Protein AF-0000000071095962 (afdb_homodimer)

Structure (mmCIF, N/CA/C/O backbone):
data_AF-0000000071095962-model_v1
#
loop_
_entity.id
_entity.type
_entity.pdbx_description
1 polymer 'Uncharacterized protein'
#
loop_
_atom_site.group_PDB
_atom_site.id
_atom_site.type_symbol
_atom_site.label_atom_id
_atom_site.label_alt_id
_atom_site.label_comp_id
_atom_site.label_asym_id
_atom_site.label_entity_id
_atom_site.label_seq_id
_atom_site.pdbx_PDB_ins_code
_atom_site.Cartn_x
_atom_site.Cartn_y
_atom_site.Cartn_z
_atom_site.occupancy
_atom_site.B_iso_or_equiv
_atom_site.auth_seq_id
_atom_site.auth_comp_id
_atom_site.auth_asym_id
_atom_site.auth_atom_id
_atom_site.pdbx_PDB_model_num
ATOM 1 N N . MET A 1 1 ? 0.949 18.688 14.086 1 52.72 1 MET A N 1
ATOM 2 C CA . MET A 1 1 ? -0.433 18.734 13.617 1 52.72 1 MET A CA 1
ATOM 3 C C . MET A 1 1 ? -0.508 18.5 12.109 1 52.72 1 MET A C 1
ATOM 5 O O . MET A 1 1 ? -1.336 17.719 11.641 1 52.72 1 MET A O 1
ATOM 9 N N . GLY A 1 2 ? 0.615 18.859 11.523 1 72.31 2 GLY A N 1
ATOM 10 C CA . GLY A 1 2 ? 0.643 18.859 10.07 1 72.31 2 GLY A CA 1
ATOM 11 C C . GLY A 1 2 ? 0.874 17.484 9.469 1 72.31 2 GLY A C 1
ATOM 12 O O . GLY A 1 2 ? 0.244 17.125 8.477 1 72.31 2 GLY A O 1
ATOM 13 N N . LEU A 1 3 ? 1.389 16.578 10.359 1 78.5 3 LEU A N 1
ATOM 14 C CA . LEU A 1 3 ? 1.789 15.297 9.797 1 78.5 3 LEU A CA 1
ATOM 15 C C . LEU A 1 3 ? 0.584 14.375 9.641 1 78.5 3 LEU A C 1
ATOM 17 O O . LEU A 1 3 ? 0.413 13.75 8.594 1 78.5 3 LEU A O 1
ATOM 21 N N . ILE A 1 4 ? -0.245 14.359 10.664 1 87.25 4 ILE A N 1
ATOM 22 C CA . ILE A 1 4 ? -1.396 13.469 10.656 1 87.25 4 ILE A CA 1
ATOM 23 C C . ILE A 1 4 ? -2.367 13.883 9.555 1 87.25 4 ILE A C 1
ATOM 25 O O . ILE A 1 4 ? -2.984 13.039 8.906 1 87.25 4 ILE A O 1
ATOM 29 N N . HIS A 1 5 ? -2.432 15.133 9.383 1 87.31 5 HIS A N 1
ATOM 30 C CA . HIS A 1 5 ? -3.275 15.641 8.305 1 87.31 5 HIS A CA 1
ATOM 31 C C . HIS A 1 5 ? -2.814 15.125 6.949 1 87.31 5 HIS A C 1
ATOM 33 O O . HIS A 1 5 ? -3.625 14.625 6.164 1 87.31 5 HIS A O 1
ATOM 39 N N . TYR A 1 6 ? -1.58 15.195 6.703 1 85.25 6 TYR A N 1
ATOM 40 C CA . TYR A 1 6 ? -1.038 14.773 5.418 1 85.25 6 TYR A CA 1
ATOM 41 C C . TYR A 1 6 ? -1.173 13.266 5.234 1 85.25 6 TYR A C 1
ATOM 43 O O . TYR A 1 6 ? -1.465 12.789 4.137 1 85.25 6 TYR A O 1
ATOM 51 N N . ILE A 1 7 ? -0.951 12.508 6.266 1 90.31 7 ILE A N 1
ATOM 52 C CA . ILE A 1 7 ? -1.144 11.062 6.207 1 90.31 7 ILE A CA 1
ATOM 53 C C . ILE A 1 7 ? -2.598 10.75 5.863 1 90.31 7 ILE A C 1
ATOM 55 O O . ILE A 1 7 ? -2.869 9.898 5.012 1 90.31 7 ILE A O 1
ATOM 59 N N . ALA A 1 8 ? -3.424 11.484 6.5 1 94.88 8 ALA A N 1
ATOM 60 C CA . ALA A 1 8 ? -4.848 11.25 6.273 1 94.88 8 ALA A CA 1
ATOM 61 C C . ALA A 1 8 ? -5.227 11.555 4.824 1 94.88 8 ALA A C 1
ATOM 63 O O . ALA A 1 8 ? -5.988 10.797 4.207 1 94.88 8 ALA A O 1
ATOM 64 N N . VAL A 1 9 ? -4.758 12.594 4.336 1 92.06 9 VAL A N 1
ATOM 65 C CA . VAL A 1 9 ? -5.066 12.977 2.961 1 92.06 9 VAL A CA 1
ATOM 66 C C . VAL A 1 9 ? -4.527 11.922 1.997 1 92.06 9 VAL A C 1
ATOM 68 O O . VAL A 1 9 ? -5.23 11.492 1.082 1 92.06 9 VAL A O 1
ATOM 71 N N . LEU A 1 10 ? -3.342 11.5 2.225 1 91.25 10 LEU A N 1
ATOM 72 C CA . LEU A 1 10 ? -2.729 10.5 1.365 1 91.25 10 LEU A CA 1
ATOM 73 C C . LEU A 1 10 ? -3.502 9.188 1.426 1 91.25 10 LEU A C 1
ATOM 75 O O . LEU A 1 10 ? -3.84 8.609 0.389 1 91.25 10 LEU A O 1
ATOM 79 N N . VAL A 1 11 ? -3.756 8.711 2.562 1 95.69 11 VAL A N 1
ATOM 80 C CA . VAL A 1 11 ? -4.488 7.461 2.756 1 95.69 11 VAL A CA 1
ATOM 81 C C . VAL A 1 11 ? -5.875 7.574 2.129 1 95.69 11 VAL A C 1
ATOM 83 O O . VAL A 1 11 ? -6.352 6.633 1.489 1 95.69 11 VAL A O 1
ATOM 86 N N . GLY A 1 12 ? -6.48 8.734 2.371 1 97.31 12 GLY A N 1
ATOM 87 C CA . GLY A 1 12 ? -7.785 8.953 1.768 1 97.31 12 GLY A CA 1
ATOM 88 C C . GLY A 1 12 ? -7.773 8.828 0.256 1 97.31 12 GLY A C 1
ATOM 89 O O . GLY A 1 12 ? -8.648 8.18 -0.327 1 97.31 12 GLY A O 1
ATOM 90 N N . PHE A 1 13 ? -6.773 9.367 -0.329 1 93.81 13 PHE A N 1
ATOM 91 C CA . PHE A 1 13 ? -6.664 9.305 -1.781 1 93.81 13 PHE A CA 1
ATOM 92 C C . PHE A 1 13 ? -6.449 7.871 -2.25 1 93.81 13 PHE A C 1
ATOM 94 O O . PHE A 1 13 ? -6.973 7.469 -3.293 1 93.81 13 PHE A O 1
ATOM 101 N N . LEU A 1 14 ? -5.637 7.184 -1.532 1 94.19 14 LEU A N 1
ATOM 102 C CA . LEU A 1 14 ? -5.402 5.789 -1.891 1 94.19 14 LEU A CA 1
ATOM 103 C C . LEU A 1 14 ? -6.707 4.996 -1.868 1 94.19 14 LEU A C 1
ATOM 105 O O . LEU A 1 14 ? -6.941 4.152 -2.736 1 94.19 14 LEU A O 1
ATOM 109 N N . PHE A 1 15 ? -7.562 5.297 -0.934 1 97.62 15 PHE A N 1
ATOM 110 C CA . PHE A 1 15 ? -8.836 4.59 -0.843 1 97.62 15 PHE A CA 1
ATOM 111 C C . PHE A 1 15 ? -9.773 5.016 -1.967 1 97.62 15 PHE A C 1
ATOM 113 O O . PHE A 1 15 ? -10.539 4.203 -2.482 1 97.62 15 PHE A O 1
ATOM 120 N N . ILE A 1 16 ? -9.773 6.266 -2.229 1 96.44 16 ILE A N 1
ATOM 121 C CA . ILE A 1 16 ? -10.586 6.715 -3.355 1 96.44 16 ILE A CA 1
ATOM 122 C C . ILE A 1 16 ? -10.156 5.984 -4.625 1 96.44 16 ILE A C 1
ATOM 124 O O . ILE A 1 16 ? -10.992 5.488 -5.379 1 96.44 16 ILE A O 1
ATOM 128 N N . PHE A 1 17 ? -8.93 5.906 -4.828 1 92.06 17 PHE A N 1
ATOM 129 C CA . PHE A 1 17 ? -8.391 5.223 -6 1 92.06 17 PHE A CA 1
ATOM 130 C C . PHE A 1 17 ? -8.781 3.748 -5.996 1 92.06 17 PHE A C 1
ATOM 132 O O . PHE A 1 17 ? -9.297 3.234 -6.992 1 92.06 17 PHE A O 1
ATOM 139 N N . ALA A 1 18 ? -8.578 3.01 -4.93 1 93.31 18 ALA A N 1
ATOM 140 C CA . ALA A 1 18 ? -8.922 1.596 -4.809 1 93.31 18 ALA A CA 1
ATOM 141 C C . ALA A 1 18 ? -10.414 1.376 -5.031 1 93.31 18 ALA A C 1
ATOM 143 O O . ALA A 1 18 ? -10.82 0.398 -5.664 1 93.31 18 ALA A O 1
ATOM 144 N N . GLY A 1 19 ? -11.227 2.248 -4.441 1 95.06 19 GLY A N 1
ATOM 145 C CA . GLY A 1 19 ? -12.664 2.15 -4.625 1 95.06 19 GLY A CA 1
ATOM 146 C C . GLY A 1 19 ? -13.102 2.328 -6.066 1 95.06 19 GLY A C 1
ATOM 147 O O . GLY A 1 19 ? -13.938 1.579 -6.566 1 95.06 19 GLY A O 1
ATOM 148 N N . LEU A 1 20 ? -12.477 3.309 -6.688 1 92.75 20 LEU A N 1
ATOM 149 C CA . LEU A 1 20 ? -12.812 3.559 -8.086 1 92.75 20 LEU A CA 1
ATOM 150 C C . LEU A 1 20 ? -12.406 2.373 -8.961 1 92.75 20 LEU A C 1
ATOM 152 O O . LEU A 1 20 ? -13.102 2.053 -9.93 1 92.75 20 LEU A O 1
ATOM 156 N N . LEU A 1 21 ? -11.328 1.739 -8.617 1 89.56 21 LEU A N 1
ATOM 157 C CA . LEU A 1 21 ? -10.93 0.546 -9.359 1 89.56 21 LEU A CA 1
ATOM 158 C C . LEU A 1 21 ? -11.977 -0.549 -9.234 1 89.56 21 LEU A C 1
ATOM 160 O O . LEU A 1 21 ? -12.18 -1.336 -10.164 1 89.56 21 LEU A O 1
ATOM 164 N N . LYS A 1 22 ? -12.633 -0.625 -8.133 1 92.06 22 LYS A N 1
ATOM 165 C CA . LYS A 1 22 ? -13.648 -1.647 -7.898 1 92.06 22 LYS A CA 1
ATOM 166 C C . LYS A 1 22 ? -14.953 -1.29 -8.594 1 92.06 22 LYS A C 1
ATOM 168 O O . LYS A 1 22 ? -15.797 -2.158 -8.82 1 92.06 22 LYS A O 1
ATOM 173 N N . LEU A 1 23 ? -15.078 0.022 -8.867 1 92.44 23 LEU A N 1
ATOM 174 C CA . LEU A 1 23 ? -16.328 0.499 -9.43 1 92.44 23 LEU A CA 1
ATOM 175 C C . LEU A 1 23 ? -16.234 0.633 -10.945 1 92.44 23 LEU A C 1
ATOM 177 O O . LEU A 1 23 ? -17.266 0.609 -11.641 1 92.44 23 LEU A O 1
ATOM 181 N N . THR A 1 24 ? -15.062 0.92 -11.383 1 85.31 24 THR A N 1
ATOM 182 C CA . THR A 1 24 ? -14.906 1.2 -12.805 1 85.31 24 THR A CA 1
ATOM 183 C C . THR A 1 24 ? -14.25 0.023 -13.516 1 85.31 24 THR A C 1
ATOM 185 O O . THR A 1 24 ? -13.328 -0.6 -12.984 1 85.31 24 THR A O 1
ATOM 188 N N . PRO A 1 25 ? -14.844 -0.271 -14.648 1 74.56 25 PRO A N 1
ATOM 189 C CA . PRO A 1 25 ? -14.25 -1.335 -15.461 1 74.56 25 PRO A CA 1
ATOM 190 C C . PRO A 1 25 ? -12.969 -0.893 -16.172 1 74.56 25 PRO A C 1
ATOM 192 O O . PRO A 1 25 ? -13.008 -0.516 -17.344 1 74.56 25 PRO A O 1
ATOM 195 N N . ILE A 1 26 ? -12.055 -0.545 -15.469 1 66.12 26 ILE A N 1
ATOM 196 C CA . ILE A 1 26 ? -10.828 -0.114 -16.125 1 66.12 26 ILE A CA 1
ATOM 197 C C . ILE A 1 26 ? -9.977 -1.331 -16.484 1 66.12 26 ILE A C 1
ATOM 199 O O . ILE A 1 26 ? -9.906 -2.293 -15.711 1 66.12 26 ILE A O 1
ATOM 203 N N . GLU A 1 27 ? -9.766 -1.479 -17.703 1 62.56 27 GLU A N 1
ATOM 204 C CA . GLU A 1 27 ? -8.828 -2.494 -18.172 1 62.56 27 GLU A CA 1
ATOM 205 C C . GLU A 1 27 ? -7.426 -1.922 -18.328 1 62.56 27 GLU A C 1
ATOM 207 O O . GLU A 1 27 ? -7.188 -1.07 -19.188 1 62.56 27 GLU A O 1
ATOM 212 N N . LEU A 1 28 ? -6.832 -1.88 -17.188 1 57.53 28 LEU A N 1
ATOM 213 C CA . LEU A 1 28 ? -5.457 -1.419 -17.344 1 57.53 28 LEU A CA 1
ATOM 214 C C . LEU A 1 28 ? -4.543 -2.566 -17.766 1 57.53 28 LEU A C 1
ATOM 216 O O . LEU A 1 28 ? -4.082 -3.334 -16.906 1 57.53 28 LEU A O 1
ATOM 220 N N . GLY A 1 29 ? -4.375 -2.832 -18.891 1 57.91 29 GLY A N 1
ATOM 221 C CA . GLY A 1 29 ? -3.467 -3.818 -19.453 1 57.91 29 GLY A CA 1
ATOM 222 C C . GLY A 1 29 ? -3.795 -5.238 -19.031 1 57.91 29 GLY A C 1
ATOM 223 O O . GLY A 1 29 ? -4.914 -5.523 -18.594 1 57.91 29 GLY A O 1
ATOM 224 N N . ASN A 1 30 ? -2.92 -6.242 -19.141 1 55.62 30 ASN A N 1
ATOM 225 C CA . ASN A 1 30 ? -3.115 -7.676 -18.953 1 55.62 30 ASN A CA 1
ATOM 226 C C . ASN A 1 30 ? -3.295 -8.023 -17.469 1 55.62 30 ASN A C 1
ATOM 228 O O . ASN A 1 30 ? -3.91 -9.039 -17.141 1 55.62 30 ASN A O 1
ATOM 232 N N . GLY A 1 31 ? -2.869 -7.238 -16.609 1 53.22 31 GLY A N 1
ATOM 233 C CA . GLY A 1 31 ? -2.967 -7.582 -15.195 1 53.22 31 GLY A CA 1
ATOM 234 C C . GLY A 1 31 ? -4.125 -6.902 -14.492 1 53.22 31 GLY A C 1
ATOM 235 O O . GLY A 1 31 ? -4.512 -7.301 -13.391 1 53.22 31 GLY A O 1
ATOM 236 N N . PHE A 1 32 ? -4.465 -5.715 -15.094 1 59.16 32 PHE A N 1
ATOM 237 C CA . PHE A 1 32 ? -5.605 -5.027 -14.492 1 59.16 32 PHE A CA 1
ATOM 238 C C . PHE A 1 32 ? -6.848 -5.184 -15.359 1 59.16 32 PHE A C 1
ATOM 240 O O . PHE A 1 32 ? -7.043 -4.438 -16.312 1 59.16 32 PHE A O 1
ATOM 247 N N . SER A 1 33 ? -7.434 -6.395 -15.117 1 66.25 33 SER A N 1
ATOM 248 C CA . SER A 1 33 ? -8.68 -6.59 -15.852 1 66.25 33 SER A CA 1
ATOM 249 C C . SER A 1 33 ? -9.867 -6.723 -14.898 1 66.25 33 SER A C 1
ATOM 251 O O . SER A 1 33 ? -9.711 -7.168 -13.758 1 66.25 33 SER A O 1
ATOM 253 N N . GLN A 1 34 ? -10.914 -6.234 -15.352 1 76.62 34 GLN A N 1
ATOM 254 C CA . GLN A 1 34 ? -12.188 -6.363 -14.648 1 76.62 34 GLN A CA 1
ATOM 255 C C . GLN A 1 34 ? -12.5 -7.824 -14.344 1 76.62 34 GLN A C 1
ATOM 257 O O . GLN A 1 34 ? -13.07 -8.133 -13.297 1 76.62 34 GLN A O 1
ATOM 262 N N . SER A 1 35 ? -12.07 -8.656 -15.203 1 83.19 35 SER A N 1
ATOM 263 C CA . SER A 1 35 ? -12.328 -10.078 -15 1 83.19 35 SER A CA 1
ATOM 264 C C . SER A 1 35 ? -11.57 -10.609 -13.797 1 83.19 35 SER A C 1
ATOM 266 O O . SER A 1 35 ? -12.117 -11.375 -13 1 83.19 35 SER A O 1
ATOM 268 N N . GLU A 1 36 ? -10.344 -10.172 -13.695 1 83.69 36 GLU A N 1
ATOM 269 C CA . GLU A 1 36 ? -9.539 -10.602 -12.555 1 83.69 36 GLU A CA 1
ATOM 270 C C . GLU A 1 36 ? -10.133 -10.094 -11.242 1 83.69 36 GLU A C 1
ATOM 272 O O . GLU A 1 36 ? -10.188 -10.828 -10.258 1 83.69 36 GLU A O 1
ATOM 277 N N . MET A 1 37 ? -10.578 -8.945 -11.227 1 88.06 37 MET A N 1
ATOM 278 C CA . MET A 1 37 ? -11.203 -8.359 -10.047 1 88.06 37 MET A CA 1
ATOM 279 C C . MET A 1 37 ? -12.461 -9.117 -9.664 1 88.06 37 MET A C 1
ATOM 281 O O . MET A 1 37 ? -12.672 -9.43 -8.484 1 88.06 37 MET A O 1
ATOM 285 N N . LYS A 1 38 ? -13.219 -9.43 -10.648 1 88.94 38 LYS A N 1
ATOM 286 C CA . LYS A 1 38 ? -14.438 -10.195 -10.398 1 88.94 38 LYS A CA 1
ATOM 287 C C . LYS A 1 38 ? -14.117 -11.562 -9.812 1 88.94 38 LYS A C 1
ATOM 289 O O . LYS A 1 38 ? -14.773 -12.016 -8.875 1 88.94 38 LYS A O 1
ATOM 294 N N . THR A 1 39 ? -13.133 -12.133 -10.312 1 90.56 39 THR A N 1
ATOM 295 C CA . THR A 1 39 ? -12.719 -13.445 -9.828 1 90.56 39 THR A CA 1
ATOM 296 C C . THR A 1 39 ? -12.258 -13.375 -8.375 1 90.56 39 THR A C 1
ATOM 298 O O . THR A 1 39 ? -12.617 -14.227 -7.562 1 90.56 39 THR A O 1
ATOM 301 N N . MET A 1 40 ? -11.523 -12.359 -8.078 1 90.75 40 MET A N 1
ATOM 302 C CA . MET A 1 40 ? -11.047 -12.18 -6.707 1 90.75 40 MET A CA 1
ATOM 303 C C . MET A 1 40 ? -12.211 -11.977 -5.746 1 90.75 40 MET A C 1
ATOM 305 O O . MET A 1 40 ? -12.266 -12.594 -4.684 1 90.75 40 MET A O 1
ATOM 309 N N . PHE A 1 41 ? -13.117 -11.203 -6.156 1 93.19 41 PHE A N 1
ATOM 310 C CA . PHE A 1 41 ? -14.227 -10.883 -5.266 1 93.19 41 PHE A CA 1
ATOM 311 C C . PHE A 1 41 ? -15.164 -12.07 -5.125 1 93.19 41 PHE A C 1
ATOM 313 O O . PHE A 1 41 ? -15.836 -12.227 -4.102 1 93.19 41 PHE A O 1
ATOM 320 N N . LYS A 1 42 ? -15.258 -12.867 -6.141 1 93.44 42 LYS A N 1
ATOM 321 C CA . LYS A 1 42 ? -16 -14.117 -6.008 1 93.44 42 LYS A CA 1
ATOM 322 C C . LYS A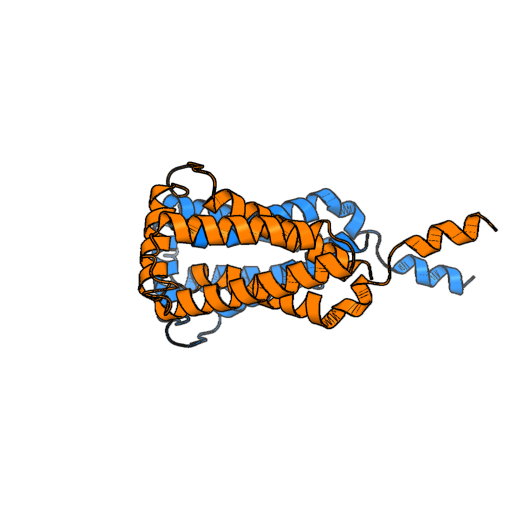 1 42 ? -15.406 -14.992 -4.906 1 93.44 42 LYS A C 1
ATOM 324 O O . LYS A 1 42 ? -16.141 -15.562 -4.094 1 93.44 42 LYS A O 1
ATOM 329 N N . ARG A 1 43 ? -14.117 -15.07 -4.895 1 93.62 43 ARG A N 1
ATOM 330 C CA . ARG A 1 43 ? -13.422 -15.828 -3.861 1 93.62 43 ARG A CA 1
ATOM 331 C C . ARG A 1 43 ? -13.648 -15.211 -2.484 1 93.62 43 ARG A C 1
ATOM 333 O O . ARG A 1 43 ? -13.891 -15.93 -1.512 1 93.62 43 ARG A O 1
ATOM 340 N N . TYR A 1 44 ? -13.586 -13.922 -2.412 1 93.25 44 TYR A N 1
ATOM 341 C CA . TYR A 1 44 ? -13.766 -13.227 -1.141 1 93.25 44 TYR A CA 1
ATOM 342 C C . TYR A 1 44 ? -15.18 -13.414 -0.614 1 93.25 44 TYR A C 1
ATOM 344 O O . TYR A 1 44 ? -15.383 -13.633 0.583 1 93.25 44 TYR A O 1
ATOM 352 N N . LEU A 1 45 ? -16.062 -13.336 -1.472 1 92.5 45 LEU A N 1
ATOM 353 C CA . LEU A 1 45 ? -17.453 -13.492 -1.084 1 92.5 45 LEU A CA 1
ATOM 354 C C . LEU A 1 45 ? -17.703 -14.867 -0.473 1 92.5 45 LEU A C 1
ATOM 356 O O . LEU A 1 45 ? -18.516 -15.008 0.442 1 92.5 45 LEU A O 1
ATOM 360 N N . SER A 1 46 ? -17.047 -15.875 -0.928 1 91.81 46 SER A N 1
ATOM 361 C CA . SER A 1 46 ? -17.281 -17.25 -0.528 1 91.81 46 SER A CA 1
ATOM 362 C C . SER A 1 46 ? -16.906 -17.484 0.933 1 91.81 46 SER A C 1
ATOM 364 O O . SER A 1 46 ? -17.328 -18.469 1.546 1 91.81 46 SER A O 1
ATOM 366 N N . VAL A 1 47 ? -16.125 -16.609 1.531 1 91.62 47 VAL A N 1
ATOM 367 C CA . VAL A 1 47 ? -15.68 -16.844 2.896 1 91.62 47 VAL A CA 1
ATOM 368 C C . VAL A 1 47 ? -16.297 -15.82 3.838 1 91.62 47 VAL A C 1
ATOM 370 O O . VAL A 1 47 ? -16.047 -15.828 5.043 1 91.62 47 VAL A O 1
ATOM 373 N N . LEU A 1 48 ? -17.016 -14.93 3.334 1 87.25 48 LEU A N 1
ATOM 374 C CA . LEU A 1 48 ? -17.719 -13.977 4.176 1 87.25 48 LEU A CA 1
ATOM 375 C C . LEU A 1 48 ? -18.828 -14.656 4.965 1 87.25 48 LEU A C 1
ATOM 377 O O . LEU A 1 48 ? -19.531 -15.531 4.441 1 87.25 48 LEU A O 1
ATOM 381 N N . PRO A 1 49 ? -18.734 -14.383 6.258 1 76.25 49 PRO A N 1
ATOM 382 C CA . PRO A 1 49 ? -19.766 -15.031 7.078 1 76.25 49 PRO A CA 1
ATOM 383 C C . PRO A 1 49 ? -21.172 -14.516 6.781 1 76.25 49 PRO A C 1
ATOM 385 O O . PRO A 1 49 ? -22.125 -14.914 7.453 1 76.25 49 PRO A O 1
ATOM 388 N N . VAL A 1 50 ? -21.297 -13.609 5.777 1 63.56 50 VAL A N 1
ATOM 389 C CA . VAL A 1 50 ? -22.609 -13.016 5.527 1 63.56 50 VAL A CA 1
ATOM 390 C C . VAL A 1 50 ? -23.391 -13.891 4.551 1 63.56 50 VAL A C 1
ATOM 392 O O . VAL A 1 50 ? -23.109 -13.891 3.348 1 63.56 50 VAL A O 1
ATOM 395 N N . HIS A 1 51 ? -23.453 -15.117 4.645 1 58.88 51 HIS A N 1
ATOM 396 C CA . HIS A 1 51 ? -24.219 -15.961 3.725 1 58.88 51 HIS A CA 1
ATOM 397 C C . HIS A 1 51 ? -25.531 -15.305 3.338 1 58.88 51 HIS A C 1
ATOM 399 O O . HIS A 1 51 ? -25.891 -15.266 2.156 1 58.88 51 HIS A O 1
ATOM 405 N N . HIS A 1 52 ? -26.5 -15.164 4.211 1 56.28 52 HIS A N 1
ATOM 406 C CA . HIS A 1 52 ? -27.859 -14.711 3.945 1 56.28 52 HIS A CA 1
ATOM 407 C C . HIS A 1 52 ? -28.125 -13.359 4.598 1 56.28 52 HIS A C 1
ATOM 409 O O . HIS A 1 52 ? -28.484 -13.289 5.773 1 56.28 52 HIS A O 1
ATOM 415 N N . MET A 1 53 ? -27.312 -12.453 4.215 1 52.81 53 MET A N 1
ATOM 416 C CA . MET A 1 53 ? -27.703 -11.242 4.945 1 52.81 53 MET A CA 1
ATOM 417 C C . MET A 1 53 ? -28.938 -10.609 4.34 1 52.81 53 MET A C 1
ATOM 419 O O . MET A 1 53 ? -28.969 -10.312 3.145 1 52.81 53 MET A O 1
ATOM 423 N N . PHE A 1 54 ? -29.922 -10.406 5.207 1 57.06 54 PHE A N 1
ATOM 424 C CA . PHE A 1 54 ? -31.219 -9.773 5.035 1 57.06 54 PHE A CA 1
ATOM 425 C C . PHE A 1 54 ? -32.031 -10.469 3.938 1 57.06 54 PHE A C 1
ATOM 427 O O . PHE A 1 54 ? -32.75 -9.82 3.176 1 57.06 54 PHE A O 1
ATOM 434 N N . GLY A 1 55 ? -31.828 -11.688 3.703 1 62.38 55 GLY A N 1
ATOM 435 C CA . GLY A 1 55 ? -32.625 -12.398 2.727 1 62.38 55 GLY A CA 1
ATOM 436 C C . GLY A 1 55 ? -32.156 -12.227 1.302 1 62.38 55 GLY A C 1
ATOM 437 O O . GLY A 1 55 ? -32.781 -12.695 0.357 1 62.38 55 GLY A O 1
ATOM 438 N N . VAL A 1 56 ? -31.203 -11.352 1.137 1 65.06 56 VAL A N 1
ATOM 439 C CA . VAL A 1 56 ? -30.719 -11.086 -0.214 1 65.06 56 VAL A CA 1
ATOM 440 C C . VAL A 1 56 ? -29.469 -11.922 -0.486 1 65.06 56 VAL A C 1
ATOM 442 O O . VAL A 1 56 ? -28.609 -12.062 0.385 1 65.06 56 VAL A O 1
ATOM 445 N N . THR A 1 57 ? -29.5 -12.562 -1.533 1 80.88 57 THR A N 1
ATOM 446 C CA . THR A 1 57 ? -28.312 -13.266 -2.012 1 80.88 57 THR A CA 1
ATOM 447 C C . THR A 1 57 ? -27.266 -12.273 -2.496 1 80.88 57 THR A C 1
ATOM 449 O O . THR A 1 57 ? -27.5 -11.523 -3.447 1 80.88 57 THR A O 1
ATOM 452 N N . ILE A 1 58 ? -26.25 -12.07 -1.776 1 86.81 58 ILE A N 1
ATOM 453 C CA . ILE A 1 58 ? -25.188 -11.133 -2.145 1 86.81 58 ILE A CA 1
ATOM 454 C C . ILE A 1 58 ? -24.359 -11.719 -3.285 1 86.81 58 ILE A C 1
ATOM 456 O O . ILE A 1 58 ? -23.781 -12.805 -3.154 1 86.81 58 ILE A O 1
ATOM 460 N N . THR A 1 59 ? -24.469 -10.984 -4.453 1 91.44 59 THR A N 1
ATOM 461 C CA . THR A 1 59 ? -23.672 -11.391 -5.598 1 91.44 59 THR A CA 1
ATOM 462 C C . THR A 1 59 ? -22.297 -10.734 -5.547 1 91.44 59 THR A C 1
ATOM 464 O O . THR A 1 59 ? -22.062 -9.812 -4.762 1 91.44 59 THR A O 1
ATOM 467 N N . THR A 1 60 ? -21.422 -11.242 -6.344 1 93.19 60 THR A N 1
ATOM 468 C CA . THR A 1 60 ? -20.078 -10.719 -6.473 1 93.19 60 THR A CA 1
ATOM 469 C C . THR A 1 60 ? -20.109 -9.242 -6.867 1 93.19 60 THR A C 1
ATOM 471 O O . THR A 1 60 ? -19.375 -8.43 -6.301 1 93.19 60 THR A O 1
ATOM 474 N N . THR A 1 61 ? -20.953 -8.867 -7.793 1 92.44 61 THR A N 1
ATOM 475 C CA . THR A 1 61 ? -21.062 -7.504 -8.289 1 92.44 61 THR A CA 1
ATOM 476 C C . THR A 1 61 ? -21.531 -6.562 -7.188 1 92.44 61 THR A C 1
ATOM 478 O O . THR A 1 61 ? -21 -5.465 -7.023 1 92.44 61 THR A O 1
ATOM 481 N N . ILE A 1 62 ? -22.484 -6.992 -6.449 1 92.88 62 ILE A N 1
ATOM 482 C CA . ILE A 1 62 ? -23.016 -6.18 -5.363 1 92.88 62 ILE A CA 1
ATOM 483 C C . ILE A 1 62 ? -21.953 -5.973 -4.297 1 92.88 62 ILE A C 1
ATOM 485 O O . ILE A 1 62 ? -21.75 -4.855 -3.82 1 92.88 62 ILE A O 1
ATOM 489 N N . TYR A 1 63 ? -21.328 -7.051 -3.949 1 94.25 63 TYR A N 1
ATOM 490 C CA . TYR A 1 63 ? -20.297 -6.992 -2.92 1 94.25 63 TYR A CA 1
ATOM 491 C C . TYR A 1 63 ? -19.156 -6.055 -3.334 1 94.25 63 TYR A C 1
ATOM 493 O O . TYR A 1 63 ? -18.781 -5.156 -2.58 1 94.25 63 TYR A O 1
ATOM 501 N N . ARG A 1 64 ? -18.625 -6.27 -4.5 1 94.31 64 ARG A N 1
ATOM 502 C CA . ARG A 1 64 ? -17.547 -5.453 -5.035 1 94.31 64 ARG A CA 1
ATOM 503 C C . ARG A 1 64 ? -17.938 -3.982 -5.098 1 94.31 64 ARG A C 1
ATOM 505 O O . ARG A 1 64 ? -17.188 -3.109 -4.668 1 94.31 64 ARG A O 1
ATOM 512 N N . SER A 1 65 ? -19.125 -3.709 -5.59 1 94.56 65 SER A N 1
ATOM 513 C CA . SER A 1 65 ? -19.609 -2.336 -5.727 1 94.56 65 SER A CA 1
ATOM 514 C C . SER A 1 65 ? -19.812 -1.687 -4.363 1 94.56 65 SER A C 1
ATOM 516 O O . SER A 1 65 ? -19.531 -0.503 -4.184 1 94.56 65 SER A O 1
ATOM 518 N N . ALA A 1 66 ? -20.312 -2.449 -3.461 1 95.25 66 ALA A N 1
ATOM 519 C CA . ALA A 1 66 ? -20.547 -1.921 -2.121 1 95.25 66 ALA A CA 1
ATOM 520 C C . ALA A 1 66 ? -19.234 -1.527 -1.445 1 95.25 66 ALA A C 1
ATOM 522 O O . ALA A 1 66 ? -19.125 -0.441 -0.874 1 95.25 66 ALA A O 1
ATOM 523 N N . VAL A 1 67 ? -18.266 -2.402 -1.54 1 96.56 67 VAL A N 1
ATOM 524 C CA . VAL A 1 67 ? -16.953 -2.123 -0.956 1 96.56 67 VAL A CA 1
ATOM 525 C C . VAL A 1 67 ? -16.328 -0.918 -1.651 1 96.56 67 VAL A C 1
ATOM 527 O O . VAL A 1 67 ? -15.805 -0.016 -0.992 1 96.56 67 VAL A O 1
ATOM 530 N N . GLY A 1 68 ? -16.359 -0.916 -2.973 1 96.88 68 GLY A N 1
ATOM 531 C CA . GLY A 1 68 ? -15.828 0.198 -3.736 1 96.88 68 GLY A CA 1
ATOM 532 C C . GLY A 1 68 ? -16.484 1.524 -3.402 1 96.88 68 GLY A C 1
ATOM 533 O O . GLY A 1 68 ? -15.797 2.533 -3.221 1 96.88 68 GLY A O 1
ATOM 534 N N . PHE A 1 69 ? -17.766 1.521 -3.32 1 97.81 69 PHE A N 1
ATOM 535 C CA . PHE A 1 69 ? -18.531 2.717 -2.984 1 97.81 69 PHE A CA 1
ATOM 536 C C . PHE A 1 69 ? -18.156 3.215 -1.59 1 97.81 69 PHE A C 1
ATOM 538 O O . PHE A 1 69 ? -17.891 4.402 -1.402 1 97.81 69 PHE A O 1
ATOM 545 N N . ALA A 1 70 ? -18.172 2.344 -0.679 1 98.38 70 ALA A N 1
ATOM 546 C CA . ALA A 1 70 ? -17.812 2.707 0.691 1 98.38 70 ALA A CA 1
ATOM 547 C C . ALA A 1 70 ? -16.406 3.295 0.759 1 98.38 70 ALA A C 1
ATOM 549 O O . ALA A 1 70 ? -16.188 4.324 1.4 1 98.38 70 ALA A O 1
ATOM 550 N N . GLU A 1 71 ? -15.461 2.645 0.122 1 98.56 71 GLU A N 1
ATOM 551 C CA . GLU A 1 71 ? -14.086 3.133 0.113 1 98.56 71 GLU A CA 1
ATOM 552 C C . GLU A 1 71 ? -13.992 4.531 -0.492 1 98.56 71 GLU A C 1
ATOM 554 O O . GLU A 1 71 ? -13.273 5.391 0.021 1 98.56 71 GLU A O 1
ATOM 559 N N . THR A 1 72 ? -14.703 4.742 -1.54 1 97.75 72 THR A N 1
ATOM 560 C CA . THR A 1 72 ? -14.672 6.043 -2.199 1 97.75 72 THR A CA 1
ATOM 561 C C . THR A 1 72 ? -15.281 7.117 -1.303 1 97.75 72 THR A C 1
ATOM 563 O O . THR A 1 72 ? -14.695 8.188 -1.13 1 97.75 72 THR A O 1
ATOM 566 N N . VAL A 1 73 ? -16.344 6.824 -0.695 1 98.5 73 VAL A N 1
ATOM 567 C CA . VAL A 1 73 ? -17.047 7.793 0.134 1 98.5 73 VAL A CA 1
ATOM 568 C C . VAL A 1 73 ? -16.25 8.086 1.396 1 98.5 73 VAL A C 1
ATOM 570 O O . VAL A 1 73 ? -15.938 9.242 1.689 1 98.5 73 VAL A O 1
ATOM 573 N N . PHE A 1 74 ? -15.859 7.051 2.074 1 98.75 74 PHE A N 1
ATOM 574 C CA . PHE A 1 74 ? -15.164 7.242 3.34 1 98.75 74 PHE A CA 1
ATOM 575 C C . PHE A 1 74 ? -13.727 7.703 3.104 1 98.75 74 PHE A C 1
ATOM 577 O O . PHE A 1 74 ? -13.156 8.414 3.928 1 98.75 74 PHE A O 1
ATOM 584 N N . GLY A 1 75 ? -13.133 7.262 1.978 1 98.56 75 GLY A N 1
ATOM 585 C CA . GLY A 1 75 ? -11.859 7.836 1.587 1 98.56 75 GLY A CA 1
ATOM 586 C C . GLY A 1 75 ? -11.922 9.336 1.345 1 98.56 75 GLY A C 1
ATOM 587 O O . GLY A 1 75 ? -11.008 10.07 1.716 1 98.56 75 GLY A O 1
ATOM 588 N N . SER A 1 76 ? -13.008 9.805 0.754 1 97.94 76 SER A N 1
ATOM 589 C CA . SER A 1 76 ? -13.211 11.227 0.529 1 97.94 76 SER A CA 1
ATOM 590 C C . SER A 1 76 ? -13.391 11.977 1.846 1 97.94 76 SER A C 1
ATOM 592 O O . SER A 1 76 ? -12.852 13.07 2.023 1 97.94 76 SER A O 1
ATOM 594 N N . MET A 1 77 ? -14.117 11.414 2.756 1 98.25 77 MET A N 1
ATOM 595 C CA . MET A 1 77 ? -14.273 12.008 4.082 1 98.25 77 MET A CA 1
ATOM 596 C C . MET A 1 77 ? -12.922 12.141 4.777 1 98.25 77 MET A C 1
ATOM 598 O O . MET A 1 77 ? -12.656 13.156 5.426 1 98.25 77 MET A O 1
ATOM 602 N N . LEU A 1 78 ? -12.133 11.141 4.602 1 97.5 78 LEU A N 1
ATOM 603 C CA . LEU A 1 78 ? -10.828 11.125 5.242 1 97.5 78 LEU A CA 1
ATOM 604 C C . LEU A 1 78 ? -9.906 12.172 4.625 1 97.5 78 LEU A C 1
ATOM 606 O O . LEU A 1 78 ? -9.219 12.898 5.344 1 97.5 78 LEU A O 1
ATOM 610 N N . ALA A 1 79 ? -9.961 12.305 3.322 1 95.81 79 ALA A N 1
ATOM 611 C CA . ALA A 1 79 ? -9.031 13.18 2.604 1 95.81 79 ALA A CA 1
ATOM 612 C C . ALA A 1 79 ? -9.469 14.633 2.709 1 95.81 79 ALA A C 1
ATOM 614 O O . ALA A 1 79 ? -8.633 15.523 2.896 1 95.81 79 ALA A O 1
ATOM 615 N N . PHE A 1 80 ? -10.75 14.859 2.65 1 95.5 80 PHE A N 1
ATOM 616 C CA . PHE A 1 80 ? -11.203 16.234 2.465 1 95.5 80 PHE A CA 1
ATOM 617 C C . PHE A 1 80 ? -12.039 16.703 3.65 1 95.5 80 PHE A C 1
ATOM 619 O O . PHE A 1 80 ? -12.383 17.875 3.754 1 95.5 80 PHE A O 1
ATOM 626 N N . GLY A 1 81 ? -12.406 15.766 4.465 1 92.5 81 GLY A N 1
ATOM 627 C CA . GLY A 1 81 ? -13.305 16.109 5.555 1 92.5 81 GLY A CA 1
ATOM 628 C C . GLY A 1 81 ? -12.633 16.906 6.66 1 92.5 81 GLY A C 1
ATOM 629 O O . GLY A 1 81 ? -11.406 16.875 6.789 1 92.5 81 GLY A O 1
ATOM 630 N N . ARG A 1 82 ? -13.594 17.594 7.414 1 89 82 ARG A N 1
ATOM 631 C CA . ARG A 1 82 ? -13.148 18.234 8.641 1 89 82 ARG A CA 1
ATOM 632 C C . ARG A 1 82 ? -13.219 17.281 9.828 1 89 82 ARG A C 1
ATOM 634 O O . ARG A 1 82 ? -14.062 16.391 9.859 1 89 82 ARG A O 1
ATOM 641 N N . SER A 1 83 ? -12.383 17.547 10.812 1 86.69 83 SER A N 1
ATOM 642 C CA . SER A 1 83 ? -12.141 16.766 12.016 1 86.69 83 SER A CA 1
ATOM 643 C C . SER A 1 83 ? -13.188 15.672 12.188 1 86.69 83 SER A C 1
ATOM 645 O O . SER A 1 83 ? -12.875 14.484 12.109 1 86.69 83 SER A O 1
ATOM 647 N N . PHE A 1 84 ? -14.484 16.047 12.328 1 92.06 84 PHE A N 1
ATOM 648 C CA . PHE A 1 84 ? -15.531 15.07 12.586 1 92.06 84 PHE A CA 1
ATOM 649 C C . PHE A 1 84 ? -15.664 14.094 11.43 1 92.06 84 PHE A C 1
ATOM 651 O O . 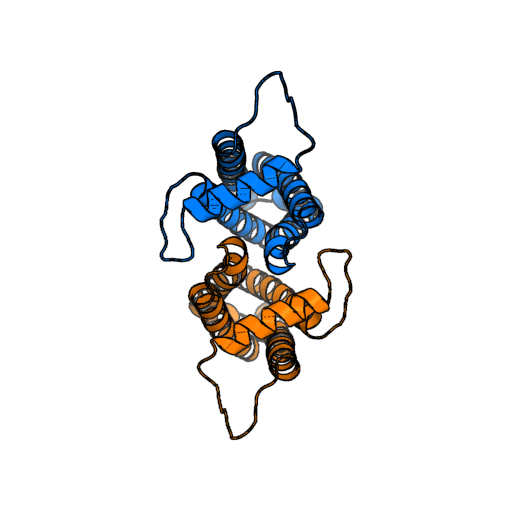PHE A 1 84 ? -15.656 12.875 11.625 1 92.06 84 PHE A O 1
ATOM 658 N N . TRP A 1 85 ? -15.789 14.531 10.242 1 95.25 85 TRP A N 1
ATOM 659 C CA . TRP A 1 85 ? -15.938 13.711 9.047 1 95.25 85 TRP A CA 1
ATOM 660 C C . TRP A 1 85 ? -14.695 12.852 8.82 1 95.25 85 TRP A C 1
ATOM 662 O O . TRP A 1 85 ? -14.797 11.711 8.359 1 95.25 85 TRP A O 1
ATOM 672 N N . ARG A 1 86 ? -13.594 13.398 9.141 1 96.44 86 ARG A N 1
ATOM 673 C CA . ARG A 1 86 ? -12.336 12.672 8.984 1 96.44 86 ARG A CA 1
ATOM 674 C C . ARG A 1 86 ? -12.273 11.461 9.906 1 96.44 86 ARG A C 1
ATOM 676 O O . ARG A 1 86 ? -11.891 10.375 9.484 1 96.44 86 ARG A O 1
ATOM 683 N N . VAL A 1 87 ? -12.703 11.695 11.094 1 96.5 87 VAL A N 1
ATOM 684 C CA . VAL A 1 87 ? -12.688 10.625 12.086 1 96.5 87 VAL A CA 1
ATOM 685 C C . VAL A 1 87 ? -13.664 9.531 11.672 1 96.5 87 VAL A C 1
ATOM 687 O O . VAL A 1 87 ? -13.344 8.336 11.758 1 96.5 87 VAL A O 1
ATOM 690 N N . ILE A 1 88 ? -14.797 9.891 11.195 1 97.81 88 ILE A N 1
ATOM 691 C CA . ILE A 1 88 ? -15.797 8.93 10.734 1 97.81 88 ILE A CA 1
ATOM 692 C C . ILE A 1 88 ? -15.234 8.125 9.562 1 97.81 88 ILE A C 1
ATOM 694 O O . ILE A 1 88 ? -15.359 6.895 9.539 1 97.81 88 ILE A O 1
ATOM 698 N N . GLY A 1 89 ? -14.633 8.836 8.664 1 98.56 89 GLY A N 1
ATOM 699 C CA . GLY A 1 89 ? -14.008 8.156 7.543 1 98.56 89 GLY A CA 1
ATOM 700 C C . GLY A 1 89 ? -12.945 7.156 7.965 1 98.56 89 GLY A C 1
ATOM 701 O O . GLY A 1 89 ? -12.953 6.008 7.516 1 98.56 89 GLY A O 1
ATOM 702 N N . ALA A 1 90 ? -12.125 7.582 8.883 1 98.31 90 ALA A N 1
ATOM 703 C CA . ALA A 1 90 ? -11.047 6.719 9.359 1 98.31 90 ALA A CA 1
ATOM 704 C C . ALA A 1 90 ? -11.609 5.484 10.062 1 98.31 90 ALA A C 1
ATOM 706 O O . ALA A 1 90 ? -11.102 4.375 9.891 1 98.31 90 ALA A O 1
ATOM 707 N N . PHE A 1 91 ? -12.602 5.699 10.828 1 98.38 91 PHE A N 1
ATOM 708 C CA . PHE A 1 91 ? -13.18 4.617 11.609 1 98.38 91 PHE A CA 1
ATOM 709 C C . PHE A 1 91 ? -13.773 3.547 10.695 1 98.38 91 PHE A C 1
ATOM 711 O O . PHE A 1 91 ? -13.477 2.361 10.852 1 98.38 91 PHE A O 1
ATOM 718 N N . TYR A 1 92 ? -14.555 3.91 9.75 1 98.62 92 TYR A N 1
ATOM 719 C CA . TYR A 1 92 ? -15.203 2.953 8.867 1 98.62 92 TYR A CA 1
ATOM 720 C C . TYR A 1 92 ? -14.195 2.277 7.949 1 98.62 92 TYR A C 1
ATOM 722 O O . TYR A 1 92 ? -14.305 1.082 7.664 1 98.62 92 TYR A O 1
ATOM 730 N N . LEU A 1 93 ? -13.258 3.006 7.441 1 98.81 93 LEU A N 1
ATOM 731 C CA . LEU A 1 93 ? -12.219 2.418 6.598 1 98.81 93 LEU A CA 1
ATOM 732 C C . LEU A 1 93 ? -11.398 1.395 7.375 1 98.81 93 LEU A C 1
ATOM 734 O O . LEU A 1 93 ? -10.969 0.386 6.816 1 98.81 93 LEU A O 1
ATOM 738 N N . LEU A 1 94 ? -11.242 1.682 8.664 1 98.81 94 LEU A N 1
ATOM 739 C CA . LEU A 1 94 ? -10.516 0.715 9.484 1 98.81 94 LEU A CA 1
ATOM 740 C C . LEU A 1 94 ? -11.273 -0.605 9.57 1 98.81 94 LEU A C 1
ATOM 742 O O . LEU A 1 94 ? -10.672 -1.678 9.484 1 98.81 94 LEU A O 1
ATOM 746 N N . ILE A 1 95 ? -12.547 -0.529 9.719 1 98.31 95 ILE A N 1
ATOM 747 C CA . ILE A 1 95 ? -13.375 -1.729 9.758 1 98.31 95 ILE A CA 1
ATOM 748 C C . ILE A 1 95 ? -13.227 -2.5 8.445 1 98.31 95 ILE A C 1
ATOM 750 O O . ILE A 1 95 ? -13.047 -3.721 8.453 1 98.31 95 ILE A O 1
ATOM 754 N N . ILE A 1 96 ? -13.242 -1.793 7.359 1 98.38 96 ILE A N 1
ATOM 755 C CA . ILE A 1 96 ? -13.102 -2.414 6.047 1 98.38 96 ILE A CA 1
ATOM 756 C C . ILE A 1 96 ? -11.727 -3.076 5.934 1 98.38 96 ILE A C 1
ATOM 758 O O . ILE A 1 96 ? -11.609 -4.184 5.406 1 98.38 96 ILE A O 1
ATOM 762 N N . MET A 1 97 ? -10.68 -2.43 6.434 1 97.94 97 MET A N 1
ATOM 763 C CA . MET A 1 97 ? -9.328 -2.977 6.344 1 97.94 97 MET A CA 1
ATOM 764 C C . MET A 1 97 ? -9.188 -4.227 7.211 1 97.94 97 MET A C 1
ATOM 766 O O . MET A 1 97 ? -8.492 -5.172 6.836 1 97.94 97 MET A O 1
ATOM 770 N N . ILE A 1 98 ? -9.812 -4.25 8.383 1 97.19 98 ILE A N 1
ATOM 771 C CA . ILE A 1 98 ? -9.805 -5.438 9.234 1 97.19 98 ILE A CA 1
ATOM 772 C C . ILE A 1 98 ? -10.492 -6.594 8.516 1 97.19 98 ILE A C 1
ATOM 774 O O . ILE A 1 98 ? -9.945 -7.699 8.438 1 97.19 98 ILE A O 1
ATOM 778 N N . GLY A 1 99 ? -11.633 -6.359 7.98 1 95.81 99 GLY A N 1
ATOM 779 C CA . GLY A 1 99 ? -12.336 -7.379 7.215 1 95.81 99 GLY A CA 1
ATOM 780 C C . GLY A 1 99 ? -11.539 -7.879 6.02 1 95.81 99 GLY A C 1
ATOM 781 O O . GLY A 1 99 ? -11.469 -9.086 5.777 1 95.81 99 GLY A O 1
ATOM 782 N N . ALA A 1 100 ? -10.945 -6.945 5.262 1 96.19 100 ALA A N 1
ATOM 783 C CA . ALA A 1 100 ? -10.148 -7.312 4.094 1 96.19 100 ALA A CA 1
ATOM 784 C C . ALA A 1 100 ? -8.953 -8.18 4.492 1 96.19 100 ALA A C 1
ATOM 786 O O . ALA A 1 100 ? -8.68 -9.195 3.855 1 96.19 100 ALA A O 1
ATOM 787 N N . PHE A 1 101 ? -8.273 -7.762 5.496 1 94.69 101 PHE A N 1
ATOM 788 C CA . PHE A 1 101 ? -7.117 -8.516 5.961 1 94.69 101 PHE A CA 1
ATOM 789 C C . PHE A 1 101 ? -7.523 -9.922 6.387 1 94.69 101 PHE A C 1
ATOM 791 O O . PHE A 1 101 ? -6.887 -10.906 5.996 1 94.69 101 PHE A O 1
ATOM 798 N N . LEU A 1 102 ? -8.555 -10.094 7.16 1 94.31 102 LEU A N 1
ATOM 799 C CA . LEU A 1 102 ? -9.047 -11.391 7.621 1 94.31 102 LEU A CA 1
ATOM 800 C C . LEU A 1 102 ? -9.492 -12.25 6.445 1 94.31 102 LEU A C 1
ATOM 802 O O . LEU A 1 102 ? -9.289 -13.461 6.445 1 94.31 102 LEU A O 1
ATOM 806 N N . THR A 1 103 ? -10.133 -11.625 5.504 1 93.62 103 THR A N 1
ATOM 807 C CA . THR A 1 103 ? -10.555 -12.352 4.316 1 93.62 103 THR A CA 1
ATOM 808 C C . THR A 1 103 ? -9.359 -12.922 3.566 1 93.62 103 THR A C 1
ATOM 810 O O . THR A 1 103 ? -9.367 -14.086 3.154 1 93.62 103 THR A O 1
ATOM 813 N N . HIS A 1 104 ? -8.281 -12.148 3.334 1 92.38 104 HIS A N 1
ATOM 814 C CA . HIS A 1 104 ? -7.066 -12.641 2.689 1 92.38 104 HIS A CA 1
ATOM 815 C C . HIS A 1 104 ? -6.461 -13.805 3.469 1 92.38 104 HIS A C 1
ATOM 817 O O . HIS A 1 104 ? -5.953 -14.758 2.873 1 92.38 104 HIS A O 1
ATOM 823 N N . GLN A 1 105 ? -6.547 -13.727 4.832 1 89.94 105 GLN A N 1
ATOM 824 C CA . GLN A 1 105 ? -6.031 -14.797 5.68 1 89.94 105 GLN A CA 1
ATOM 825 C C . GLN A 1 105 ? -6.852 -16.062 5.52 1 89.94 105 GLN A C 1
ATOM 827 O O . GLN A 1 105 ? -6.297 -17.172 5.406 1 89.94 105 GLN A O 1
ATOM 832 N N . LYS A 1 106 ? -8.141 -15.914 5.457 1 92.06 106 LYS A N 1
ATOM 833 C CA . LYS A 1 106 ? -9.039 -17.062 5.352 1 92.06 106 LYS A CA 1
ATOM 834 C C . LYS A 1 106 ? -8.898 -17.75 3.996 1 92.06 106 LYS A C 1
ATOM 836 O O . LYS A 1 106 ? -8.977 -18.969 3.908 1 92.06 106 LYS A O 1
ATOM 841 N N . ILE A 1 107 ? -8.734 -16.969 2.967 1 92 107 ILE A N 1
ATOM 842 C CA . ILE A 1 107 ? -8.602 -17.5 1.615 1 92 107 ILE A CA 1
ATOM 843 C C . ILE A 1 107 ? -7.227 -18.141 1.447 1 92 107 ILE A C 1
ATOM 845 O O . ILE A 1 107 ? -7.051 -19.031 0.62 1 92 107 ILE A O 1
ATOM 849 N N . GLY A 1 108 ? -6.266 -17.672 2.189 1 89 108 GLY A N 1
ATOM 850 C CA . GLY A 1 108 ? -4.902 -18.141 2.031 1 89 108 GLY A CA 1
ATOM 851 C C . GLY A 1 108 ? -4.148 -17.422 0.924 1 89 108 GLY A C 1
ATOM 852 O O . GLY A 1 108 ? -3.371 -18.047 0.196 1 89 108 GLY A O 1
ATOM 853 N N . ASP A 1 109 ? -4.441 -16.156 0.764 1 88.38 109 ASP A N 1
ATOM 854 C CA . ASP A 1 109 ? -3.748 -15.359 -0.244 1 88.38 109 ASP A CA 1
ATOM 855 C C . ASP A 1 109 ? -2.281 -15.164 0.129 1 88.38 109 ASP A C 1
ATOM 857 O O . ASP A 1 109 ? -1.927 -15.18 1.311 1 88.38 109 ASP A O 1
ATOM 861 N N . PRO A 1 110 ? -1.465 -14.93 -0.929 1 85.19 110 PRO A N 1
ATOM 862 C CA . PRO A 1 110 ? -0.094 -14.508 -0.624 1 85.19 110 PRO A CA 1
ATOM 863 C C . PRO A 1 110 ? -0.038 -13.234 0.207 1 85.19 110 PRO A C 1
ATOM 865 O O . PRO A 1 110 ? -0.945 -12.398 0.129 1 85.19 110 PRO A O 1
ATOM 868 N N . ILE A 1 111 ? 0.991 -13.047 0.935 1 83.5 111 ILE A N 1
ATOM 869 C CA . ILE A 1 111 ? 1.155 -11.922 1.845 1 83.5 111 ILE A CA 1
ATOM 870 C C . ILE A 1 111 ? 1.124 -10.617 1.058 1 83.5 111 ILE A C 1
ATOM 872 O O . ILE A 1 111 ? 0.611 -9.602 1.542 1 83.5 111 ILE A O 1
ATOM 876 N N . ALA A 1 112 ? 1.649 -10.648 -0.153 1 85.5 112 ALA A N 1
ATOM 877 C CA . ALA A 1 112 ? 1.669 -9.453 -0.992 1 85.5 112 ALA A CA 1
ATOM 878 C C . ALA A 1 112 ? 0.263 -8.883 -1.175 1 85.5 112 ALA A C 1
ATOM 880 O O . ALA A 1 112 ? 0.084 -7.668 -1.268 1 85.5 112 ALA A O 1
ATOM 881 N N . MET A 1 113 ? -0.692 -9.805 -1.178 1 89 113 MET A N 1
ATOM 882 C CA . MET A 1 113 ? -2.08 -9.398 -1.374 1 89 113 MET A CA 1
ATOM 883 C C . MET A 1 113 ? -2.691 -8.898 -0.068 1 89 113 MET A C 1
ATOM 885 O O . MET A 1 113 ? -3.635 -8.109 -0.081 1 89 113 MET A O 1
ATOM 889 N N . ALA A 1 114 ? -2.113 -9.32 1.037 1 89.94 114 ALA A N 1
ATOM 890 C CA . ALA A 1 114 ? -2.635 -8.953 2.35 1 89.94 114 ALA A CA 1
ATOM 891 C C . ALA A 1 114 ? -1.937 -7.707 2.887 1 89.94 114 ALA A C 1
ATOM 893 O O . ALA A 1 114 ? -2.412 -7.086 3.84 1 89.94 114 ALA A O 1
ATOM 894 N N . SER A 1 115 ? -0.904 -7.32 2.246 1 89.5 115 SER A N 1
ATOM 895 C CA . SER A 1 115 ? -0.108 -6.215 2.77 1 89.5 115 SER A CA 1
ATOM 896 C C . SER A 1 115 ? -0.851 -4.891 2.641 1 89.5 115 SER A C 1
ATOM 898 O O . SER A 1 115 ? -0.854 -4.082 3.57 1 89.5 115 SER A O 1
ATOM 900 N N . PRO A 1 116 ? -1.509 -4.637 1.55 1 92.75 116 PRO A N 1
ATOM 901 C CA . PRO A 1 116 ? -2.164 -3.328 1.458 1 92.75 116 PRO A CA 1
ATOM 902 C C . PRO A 1 116 ? -3.162 -3.088 2.588 1 92.75 116 PRO A C 1
ATOM 904 O O . PRO A 1 116 ? -3.047 -2.1 3.318 1 92.75 116 PRO A O 1
ATOM 907 N N . PRO A 1 117 ? -4.047 -3.996 2.846 1 96.19 117 PRO A N 1
ATOM 908 C CA . PRO A 1 117 ? -4.969 -3.721 3.949 1 96.19 117 PRO A CA 1
ATOM 909 C C . PRO A 1 117 ? -4.27 -3.701 5.309 1 96.19 117 PRO A C 1
ATOM 911 O O . PRO A 1 117 ? -4.699 -2.98 6.215 1 96.19 117 PRO A O 1
ATOM 914 N N . LEU A 1 118 ? -3.285 -4.391 5.48 1 92.94 118 LEU A N 1
ATOM 915 C CA . LEU A 1 118 ? -2.541 -4.367 6.734 1 92.94 118 LEU A CA 1
ATOM 916 C C . LEU A 1 118 ? -1.9 -3.002 6.961 1 92.94 118 LEU A C 1
ATOM 918 O O . LEU A 1 118 ? -2.098 -2.385 8.008 1 92.94 118 LEU A O 1
ATOM 922 N N . PHE A 1 119 ? -1.169 -2.525 5.988 1 92.62 119 PHE A N 1
ATOM 923 C CA . PHE A 1 119 ? -0.47 -1.25 6.102 1 92.62 119 PHE A CA 1
ATOM 924 C C . PHE A 1 119 ? -1.462 -0.099 6.223 1 92.62 119 PHE A C 1
ATOM 926 O O . PHE A 1 119 ? -1.3 0.779 7.074 1 92.62 119 PHE A O 1
ATOM 933 N N . LEU A 1 120 ? -2.42 -0.154 5.383 1 97 120 LEU A N 1
ATOM 934 C CA . LEU A 1 120 ? -3.428 0.9 5.441 1 97 120 LEU A CA 1
ATOM 935 C C . LEU A 1 120 ? -4.184 0.855 6.766 1 97 120 LEU A C 1
ATOM 937 O O . LEU A 1 120 ? -4.527 1.899 7.324 1 97 120 LEU A O 1
ATOM 941 N N . GLY A 1 121 ? -4.461 -0.32 7.266 1 97.44 121 GLY A N 1
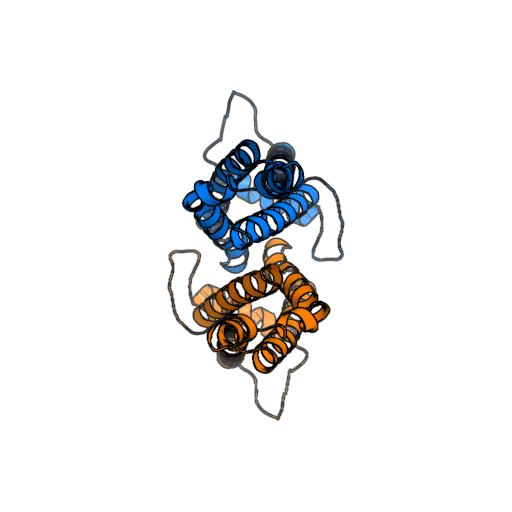ATOM 942 C CA . GLY A 1 121 ? -5.105 -0.452 8.562 1 97.44 121 GLY A CA 1
ATOM 943 C C . GLY A 1 121 ? -4.297 0.146 9.695 1 97.44 121 GLY A C 1
ATOM 944 O O . GLY A 1 121 ? -4.84 0.838 10.562 1 97.44 121 GLY A O 1
ATOM 945 N N . ILE A 1 122 ? -3.041 -0.101 9.68 1 94.81 122 ILE A N 1
ATOM 946 C CA . ILE A 1 122 ? -2.148 0.429 10.703 1 94.81 122 ILE A CA 1
ATOM 947 C C . ILE A 1 122 ? -2.143 1.955 10.641 1 94.81 122 ILE A C 1
ATOM 949 O O . ILE A 1 122 ? -2.234 2.623 11.68 1 94.81 122 ILE A O 1
ATOM 953 N N . LEU A 1 123 ? -2.041 2.506 9.445 1 95.5 123 LEU A N 1
ATOM 954 C CA . LEU A 1 123 ? -2.051 3.957 9.281 1 95.5 123 LEU A CA 1
ATOM 955 C C . LEU A 1 123 ? -3.361 4.551 9.789 1 95.5 123 LEU A C 1
ATOM 957 O O . LEU A 1 123 ? -3.363 5.605 10.43 1 95.5 123 LEU A O 1
ATOM 961 N N . LEU A 1 124 ? -4.434 3.85 9.516 1 98 124 LEU A N 1
ATOM 962 C CA . LEU A 1 124 ? -5.734 4.312 9.977 1 98 124 LEU A CA 1
ATOM 963 C C . LEU A 1 124 ? -5.805 4.301 11.5 1 98 124 LEU A C 1
ATOM 965 O O . LEU A 1 124 ? -6.375 5.211 12.109 1 98 124 LEU A O 1
ATOM 969 N N . LEU A 1 125 ? -5.285 3.297 12.055 1 97.19 125 LEU A N 1
ATOM 970 C CA . LEU A 1 125 ? -5.234 3.225 13.516 1 97.19 125 LEU A CA 1
ATOM 971 C C . LEU A 1 125 ? -4.426 4.383 14.086 1 97.19 125 LEU A C 1
ATOM 973 O O . LEU A 1 125 ? -4.84 5.008 15.062 1 97.19 125 LEU A O 1
ATOM 977 N N . ILE A 1 126 ? -3.33 4.715 13.477 1 94 126 ILE A N 1
ATOM 978 C CA . ILE A 1 126 ? -2.486 5.828 13.906 1 94 126 ILE A CA 1
ATOM 979 C C . ILE A 1 126 ? -3.26 7.137 13.781 1 94 126 ILE A C 1
ATOM 981 O O . ILE A 1 126 ? -3.221 7.973 14.688 1 94 126 ILE A O 1
ATOM 985 N N . ILE A 1 127 ? -3.934 7.328 12.703 1 95.06 127 ILE A N 1
ATOM 986 C CA . ILE A 1 127 ? -4.734 8.523 12.477 1 95.06 127 ILE A CA 1
ATOM 987 C C . ILE A 1 127 ? -5.797 8.656 13.57 1 95.06 127 ILE A C 1
ATOM 989 O O . ILE A 1 127 ? -5.977 9.727 14.141 1 95.06 127 ILE A O 1
ATOM 993 N N . LEU A 1 128 ? -6.426 7.539 13.914 1 96.69 128 LEU A N 1
ATOM 994 C CA . LEU A 1 128 ? -7.508 7.551 14.898 1 96.69 128 LEU A CA 1
ATOM 995 C C . LEU A 1 128 ? -6.969 7.801 16.297 1 96.69 128 LEU A C 1
ATOM 997 O O . LEU A 1 128 ? -7.605 8.484 17.109 1 96.69 128 LEU A O 1
ATOM 1001 N N . LEU A 1 129 ? -5.805 7.293 16.578 1 95.31 129 LEU A N 1
ATOM 1002 C CA . LEU A 1 129 ? -5.199 7.473 17.891 1 95.31 129 LEU A CA 1
ATOM 1003 C C . LEU A 1 129 ? -4.75 8.914 18.094 1 95.31 129 LEU A C 1
ATOM 1005 O O . LEU A 1 129 ? -4.594 9.367 19.234 1 95.31 129 LEU A O 1
ATOM 1009 N N . ASN A 1 130 ? -4.566 9.641 17.016 1 92.5 130 ASN A N 1
ATOM 1010 C CA . ASN A 1 130 ? -4.16 11.039 17.078 1 92.5 130 ASN A CA 1
ATOM 1011 C C . ASN A 1 130 ? -5.281 11.969 16.625 1 92.5 130 ASN A C 1
ATOM 1013 O O . ASN A 1 130 ? -5.023 13.008 16.016 1 92.5 130 ASN A O 1
ATOM 1017 N N . ARG A 1 131 ? -6.449 11.562 16.844 1 89.25 131 ARG A N 1
ATOM 1018 C CA . ARG A 1 131 ? -7.617 12.289 16.344 1 89.25 131 ARG A CA 1
ATOM 1019 C C . ARG A 1 131 ? -7.688 13.688 16.953 1 89.25 131 ARG A C 1
ATOM 1021 O O . ARG A 1 131 ? -8.242 14.602 16.359 1 89.25 131 ARG A O 1
ATOM 1028 N N . ARG A 1 132 ? -7.109 13.844 18.078 1 85.19 132 ARG A N 1
ATOM 1029 C CA . ARG A 1 132 ? -7.109 15.156 18.719 1 85.19 132 ARG A CA 1
ATOM 1030 C C . ARG A 1 132 ? -6.336 16.172 17.891 1 85.19 132 ARG A C 1
ATOM 1032 O O . ARG A 1 132 ? -6.652 17.359 17.906 1 85.19 132 ARG A O 1
ATOM 1039 N N . GLN A 1 133 ? -5.316 15.688 17.281 1 78.88 133 GLN A N 1
ATOM 1040 C CA . GLN A 1 133 ? -4.488 16.547 16.453 1 78.88 133 GLN A CA 1
ATOM 1041 C C . GLN A 1 133 ? -5.227 16.969 15.18 1 78.88 133 GLN A C 1
ATOM 1043 O O . GLN A 1 133 ? -4.832 17.922 14.508 1 78.88 133 GLN A O 1
ATOM 1048 N N . LEU A 1 134 ? -6.273 16.188 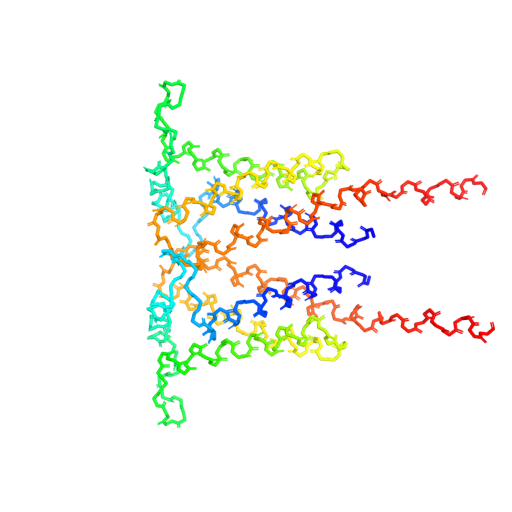14.883 1 75.38 134 LEU A N 1
ATOM 1049 C CA . LEU A 1 134 ? -7.051 16.484 13.688 1 75.38 134 LEU A CA 1
ATOM 1050 C C . LEU A 1 134 ? -7.934 17.719 13.906 1 75.38 134 LEU A C 1
ATOM 1052 O O . LEU A 1 134 ? -8.352 18.359 12.945 1 75.38 134 LEU A O 1
ATOM 1056 N N . ASN A 1 135 ? -8.211 17.922 15.102 1 65.38 135 ASN A N 1
ATOM 1057 C CA . ASN A 1 135 ? -9.078 19.031 15.469 1 65.38 135 ASN A CA 1
ATOM 1058 C C . ASN A 1 135 ? -8.336 20.359 15.445 1 65.38 135 ASN A C 1
ATOM 1060 O O . ASN A 1 135 ? -8.945 21.422 15.352 1 65.38 135 ASN A O 1
ATOM 1064 N N . THR A 1 136 ? -7.047 20.344 15.688 1 54.56 136 THR A N 1
ATOM 1065 C CA . THR A 1 136 ? -6.375 21.625 15.828 1 54.56 136 THR A CA 1
ATOM 1066 C C . THR A 1 136 ? -6.242 22.312 14.469 1 54.56 136 THR A C 1
ATOM 1068 O O . THR A 1 136 ? -5.305 23.078 14.25 1 54.56 136 THR A O 1
ATOM 1071 N N . ASN A 1 137 ? -6.887 22.141 13.703 1 46.19 137 ASN A N 1
ATOM 1072 C CA . ASN A 1 137 ? -6.758 22.891 12.453 1 46.19 137 ASN A CA 1
ATOM 1073 C C . ASN A 1 137 ? -6.668 24.391 12.711 1 46.19 137 ASN A C 1
ATOM 1075 O O . ASN A 1 137 ? -7.023 24.875 13.789 1 46.19 137 ASN A O 1
ATOM 1079 N N . TYR A 1 138 ? -6.742 25.469 11.375 1 42.91 138 TYR A N 1
ATOM 1080 C CA . TYR A 1 138 ? -6.395 26.719 10.727 1 42.91 138 TYR A CA 1
ATOM 1081 C C . TYR A 1 138 ? -7.199 27.875 11.305 1 42.91 138 TYR A C 1
ATOM 1083 O O . TYR A 1 138 ? -7.113 29.016 10.828 1 42.91 138 TYR A O 1
ATOM 1091 N N . GLY A 1 139 ? -8.141 27.547 12.047 1 37.16 139 GLY A N 1
ATOM 1092 C CA . GLY A 1 139 ? -8.859 28.75 12.43 1 37.16 139 GLY A CA 1
ATOM 1093 C C . GLY A 1 139 ? -8.016 29.719 13.242 1 37.16 139 GLY A C 1
ATOM 1094 O O . GLY A 1 139 ? -8.469 30.812 13.578 1 37.16 139 GLY A O 1
ATOM 1095 N N . ARG A 1 140 ? -6.98 29.297 13.883 1 40.75 140 ARG A N 1
ATOM 1096 C CA . ARG A 1 140 ? -6.328 30.281 14.734 1 40.75 140 ARG A CA 1
ATOM 1097 C C . ARG A 1 140 ? -5.555 31.297 13.898 1 40.75 140 ARG A C 1
ATOM 1099 O O . ARG A 1 140 ? -5.18 32.375 14.398 1 40.75 140 ARG A O 1
ATOM 1106 N N . THR A 1 141 ? -5.137 30.938 12.727 1 39.56 141 THR A N 1
ATOM 1107 C CA . THR A 1 141 ? -4.391 32 12.07 1 39.56 141 THR A CA 1
ATOM 1108 C C . THR A 1 141 ? -5.309 33.156 11.734 1 39.56 141 THR A C 1
ATOM 1110 O O . THR A 1 141 ? -4.84 34.25 11.352 1 39.56 141 THR A O 1
ATOM 1113 N N . ALA A 1 142 ? -6.621 32.938 11.609 1 38.84 142 ALA A N 1
ATOM 1114 C CA . ALA A 1 142 ? -7.445 34.062 11.18 1 38.84 142 ALA A CA 1
ATOM 1115 C C . ALA A 1 142 ? -7.656 35.062 12.328 1 38.84 142 ALA A C 1
ATOM 1117 O O . ALA A 1 142 ? -7.941 36.219 12.086 1 38.84 142 ALA A O 1
ATOM 1118 N N . LYS A 1 143 ? -7.707 34.719 13.547 1 42.69 143 LYS A N 1
ATOM 1119 C CA . LYS A 1 143 ? -8.141 35.688 14.539 1 42.69 143 LYS A CA 1
ATOM 1120 C C . LYS A 1 143 ? -7.027 36.656 14.867 1 42.69 143 LYS A C 1
ATOM 1122 O O . LYS A 1 143 ? -7.293 37.781 15.336 1 42.69 143 LYS A O 1
ATOM 1127 N N . ALA A 1 144 ? -5.746 36.281 14.688 1 46.91 144 ALA A N 1
ATOM 1128 C CA . ALA A 1 144 ? -4.758 37.25 15.164 1 46.91 144 ALA A CA 1
ATOM 1129 C C . ALA A 1 144 ? -4.75 38.5 14.297 1 46.91 144 ALA A C 1
ATOM 1131 O O . ALA A 1 144 ? -4.242 39.531 14.703 1 46.91 144 ALA A O 1
ATOM 1132 N N . LYS A 1 145 ? -5.082 38.219 13 1 45.28 145 LYS A N 1
ATOM 1133 C CA . LYS A 1 145 ? -4.902 39.438 12.219 1 45.28 145 LYS A CA 1
ATOM 1134 C C . LYS A 1 145 ? -6.043 40.406 12.469 1 45.28 145 LYS A C 1
ATOM 1136 O O . LYS A 1 145 ? -6.039 41.531 11.93 1 45.28 145 LYS A O 1
ATOM 1141 N N . SER A 1 146 ? -7.133 39.781 12.984 1 42.69 146 SER A N 1
ATOM 1142 C CA . SER A 1 146 ? -8.156 40.812 13.125 1 42.69 146 SER A CA 1
ATOM 1143 C C . SER A 1 146 ? -7.922 41.656 14.367 1 42.69 146 SER A C 1
ATOM 1145 O O . SER A 1 146 ? -8.617 42.656 14.586 1 42.69 146 SER A O 1
ATOM 1147 N N . ASP A 1 147 ? -6.996 41.125 15.289 1 34.34 147 ASP A N 1
ATOM 1148 C CA . ASP A 1 147 ? -6.797 42.125 16.344 1 34.34 147 ASP A CA 1
ATOM 1149 C C . ASP A 1 147 ? -5.723 43.125 15.953 1 34.34 147 ASP A C 1
ATOM 1151 O O . ASP A 1 147 ? -4.73 42.781 15.312 1 34.34 147 ASP A O 1
ATOM 1155 N N . MET B 1 1 ? 7.164 21.922 4.199 1 52.34 1 MET B N 1
ATOM 1156 C CA . MET B 1 1 ? 8.422 21.203 4.391 1 52.34 1 MET B CA 1
ATOM 1157 C C . MET B 1 1 ? 8.203 19.953 5.227 1 52.34 1 MET B C 1
ATOM 1159 O O . MET B 1 1 ? 8.688 18.875 4.883 1 52.34 1 MET B O 1
ATOM 1163 N N . GLY B 1 2 ? 7.148 20.094 6.02 1 72.44 2 GLY B N 1
ATOM 1164 C CA . GLY B 1 2 ? 6.918 19.062 7.023 1 72.44 2 GLY B CA 1
ATOM 1165 C C . GLY B 1 2 ? 6.215 17.844 6.469 1 72.44 2 GLY B C 1
ATOM 1166 O O . GLY B 1 2 ? 6.574 16.703 6.809 1 72.44 2 GLY B O 1
ATOM 1167 N N . LEU B 1 3 ? 5.59 18.062 5.273 1 78.62 3 LEU B N 1
ATOM 1168 C CA . LEU B 1 3 ? 4.758 16.969 4.785 1 78.62 3 LEU B CA 1
ATOM 1169 C C . LEU B 1 3 ? 5.605 15.914 4.078 1 78.62 3 LEU B C 1
ATOM 1171 O O . LEU B 1 3 ? 5.445 14.711 4.324 1 78.62 3 LEU B O 1
ATOM 1175 N N . ILE B 1 4 ? 6.523 16.391 3.264 1 87.12 4 ILE B N 1
ATOM 1176 C CA . ILE B 1 4 ? 7.348 15.477 2.48 1 87.12 4 ILE B CA 1
ATOM 1177 C C . ILE B 1 4 ? 8.25 14.664 3.412 1 87.12 4 ILE B C 1
ATOM 1179 O O . ILE B 1 4 ? 8.5 13.484 3.168 1 87.12 4 ILE B O 1
ATOM 1183 N N . HIS B 1 5 ? 8.656 15.297 4.422 1 87.25 5 HIS B N 1
ATOM 1184 C CA . HIS B 1 5 ? 9.461 14.594 5.414 1 87.25 5 HIS B CA 1
ATOM 1185 C C . HIS B 1 5 ? 8.695 13.438 6.031 1 87.25 5 HIS B C 1
ATOM 1187 O O . HIS B 1 5 ? 9.211 12.32 6.113 1 87.25 5 HIS B O 1
ATOM 1193 N N . TYR B 1 6 ? 7.516 13.664 6.398 1 85.44 6 TYR B N 1
ATOM 1194 C CA . TYR B 1 6 ? 6.707 12.641 7.043 1 85.44 6 TYR B CA 1
ATOM 1195 C C . TYR B 1 6 ? 6.375 11.516 6.07 1 85.44 6 TYR B C 1
ATOM 1197 O O . TYR B 1 6 ? 6.371 10.344 6.445 1 85.44 6 TYR B O 1
ATOM 1205 N N . ILE B 1 7 ? 6.074 11.844 4.859 1 90.31 7 ILE B N 1
ATOM 1206 C CA . ILE B 1 7 ? 5.824 10.836 3.836 1 90.31 7 ILE B CA 1
ATOM 1207 C C . ILE B 1 7 ? 7.066 9.961 3.664 1 90.31 7 ILE B C 1
ATOM 1209 O O . ILE B 1 7 ? 6.961 8.727 3.605 1 90.31 7 ILE B O 1
ATOM 1213 N N . ALA B 1 8 ? 8.156 10.633 3.639 1 94.94 8 ALA B N 1
ATOM 1214 C CA . ALA B 1 8 ? 9.406 9.906 3.447 1 94.94 8 ALA B CA 1
ATOM 1215 C C . ALA B 1 8 ? 9.664 8.945 4.602 1 94.94 8 ALA B C 1
ATOM 1217 O O . ALA B 1 8 ? 10.086 7.805 4.387 1 94.94 8 ALA B O 1
ATOM 1218 N N . VAL B 1 9 ? 9.445 9.398 5.742 1 92.06 9 VAL B N 1
ATOM 1219 C CA . VAL B 1 9 ? 9.672 8.562 6.918 1 92.06 9 VAL B CA 1
ATOM 1220 C C . VAL B 1 9 ? 8.734 7.367 6.895 1 92.06 9 VAL B C 1
ATOM 1222 O O . VAL B 1 9 ? 9.156 6.23 7.121 1 92.06 9 VAL B O 1
ATOM 1225 N N . LEU B 1 10 ? 7.527 7.613 6.59 1 91.38 10 LEU B N 1
ATOM 1226 C CA . LEU B 1 10 ? 6.539 6.543 6.535 1 91.38 10 LEU B CA 1
ATOM 1227 C C . LEU B 1 10 ? 6.898 5.527 5.453 1 91.38 10 LEU B C 1
ATOM 1229 O O . LEU B 1 10 ? 6.918 4.32 5.711 1 91.38 10 LEU B O 1
ATOM 1233 N N . VAL B 1 11 ? 7.145 5.969 4.309 1 95.75 11 VAL B N 1
ATOM 1234 C CA . VAL B 1 11 ? 7.496 5.102 3.188 1 95.75 11 VAL B CA 1
ATOM 1235 C C . VAL B 1 11 ? 8.766 4.316 3.52 1 95.75 11 VAL B C 1
ATOM 1237 O O . VAL B 1 11 ? 8.859 3.123 3.227 1 95.75 11 VAL B O 1
ATOM 1240 N N . GLY B 1 12 ? 9.719 5.047 4.094 1 97.31 12 GLY B N 1
ATOM 1241 C CA . GLY B 1 12 ? 10.938 4.375 4.5 1 97.31 12 GLY B CA 1
ATOM 1242 C C . GLY B 1 12 ? 10.695 3.213 5.445 1 97.31 12 GLY B C 1
ATOM 1243 O O . GLY B 1 12 ? 11.258 2.129 5.266 1 97.31 12 GLY B O 1
ATOM 1244 N N . PHE B 1 13 ? 9.828 3.422 6.367 1 93.75 13 PHE B N 1
ATOM 1245 C CA . PHE B 1 13 ? 9.523 2.373 7.332 1 93.75 13 PHE B CA 1
ATOM 1246 C C . PHE B 1 13 ? 8.836 1.194 6.652 1 93.75 13 PHE B C 1
ATOM 1248 O O . PHE B 1 13 ? 9.07 0.04 7.012 1 93.75 13 PHE B O 1
ATOM 1255 N N . LEU B 1 14 ? 7.957 1.518 5.766 1 94.38 14 LEU B N 1
ATOM 1256 C CA . LEU B 1 14 ? 7.285 0.448 5.039 1 94.38 14 LEU B CA 1
ATOM 1257 C C . LEU B 1 14 ? 8.289 -0.417 4.289 1 94.38 14 LEU B C 1
ATOM 1259 O O . LEU B 1 14 ? 8.156 -1.643 4.246 1 94.38 14 LEU B O 1
ATOM 1263 N N . PHE B 1 15 ? 9.312 0.185 3.752 1 97.62 15 PHE B N 1
ATOM 1264 C CA . PHE B 1 15 ? 10.32 -0.569 3.02 1 97.62 15 PHE B CA 1
ATOM 1265 C C . PHE B 1 15 ? 11.188 -1.382 3.975 1 97.62 15 PHE B C 1
ATOM 1267 O O . PHE B 1 15 ? 11.609 -2.492 3.645 1 97.62 15 PHE B O 1
ATOM 1274 N N . ILE B 1 16 ? 11.516 -0.789 5.059 1 96.5 16 ILE B N 1
ATOM 1275 C CA . ILE B 1 16 ? 12.266 -1.55 6.051 1 96.5 16 ILE B CA 1
ATOM 1276 C C . ILE B 1 16 ? 11.484 -2.795 6.449 1 96.5 16 ILE B C 1
ATOM 1278 O O . ILE B 1 16 ? 12.039 -3.896 6.504 1 96.5 16 ILE B O 1
ATOM 1282 N N . PHE B 1 17 ? 10.281 -2.631 6.684 1 92.12 17 PHE B N 1
ATOM 1283 C CA . PHE B 1 17 ? 9.422 -3.744 7.066 1 92.12 17 PHE B CA 1
ATOM 1284 C C . PHE B 1 17 ? 9.359 -4.789 5.961 1 92.12 17 PHE B C 1
ATOM 1286 O O . PHE B 1 17 ? 9.57 -5.98 6.211 1 92.12 17 PHE B O 1
ATOM 1293 N N . ALA B 1 18 ? 9.086 -4.434 4.727 1 93.31 18 ALA B N 1
ATOM 1294 C CA . ALA B 1 18 ? 9.016 -5.344 3.588 1 93.31 18 ALA B CA 1
ATOM 1295 C C . ALA B 1 18 ? 10.344 -6.078 3.396 1 93.31 18 ALA B C 1
ATOM 1297 O O . ALA B 1 18 ? 10.359 -7.27 3.082 1 93.31 18 ALA B O 1
ATOM 1298 N N . GLY B 1 19 ? 11.438 -5.336 3.508 1 95 19 GLY B N 1
ATOM 1299 C CA . GLY B 1 19 ? 12.75 -5.945 3.379 1 95 19 GLY B CA 1
ATOM 1300 C C . GLY B 1 19 ? 13.031 -6.992 4.441 1 95 19 GLY B C 1
ATOM 1301 O O . GLY B 1 19 ? 13.547 -8.07 4.137 1 95 19 GLY B O 1
ATOM 1302 N N . LEU B 1 20 ? 12.648 -6.637 5.645 1 92.75 20 LEU B N 1
ATOM 1303 C CA . LEU B 1 20 ? 12.859 -7.578 6.738 1 92.75 20 LEU B CA 1
ATOM 1304 C C . LEU B 1 20 ? 12.023 -8.836 6.543 1 92.75 20 LEU B C 1
ATOM 1306 O O . LEU B 1 20 ? 12.461 -9.938 6.887 1 92.75 20 LEU B O 1
ATOM 1310 N N . LEU B 1 21 ? 10.852 -8.664 5.996 1 89.5 21 LEU B N 1
ATOM 1311 C CA . LEU B 1 21 ? 10.031 -9.836 5.699 1 89.5 21 LEU B CA 1
ATOM 1312 C C . LEU B 1 21 ? 10.727 -10.742 4.691 1 89.5 21 LEU B C 1
ATOM 1314 O O . LEU B 1 21 ? 10.562 -11.969 4.738 1 89.5 21 LEU B O 1
ATOM 1318 N N . LYS B 1 22 ? 11.461 -10.195 3.791 1 92.19 22 LYS B N 1
ATOM 1319 C CA . LYS B 1 22 ? 12.156 -10.969 2.764 1 92.19 22 LYS B CA 1
ATOM 1320 C C . LYS B 1 22 ? 13.414 -11.625 3.324 1 92.19 22 LYS B C 1
ATOM 1322 O O . LYS B 1 22 ? 13.938 -12.578 2.74 1 92.19 22 LYS B O 1
ATOM 1327 N N . LEU B 1 23 ? 13.859 -11.047 4.445 1 92.5 23 LEU B N 1
ATOM 1328 C CA . LEU B 1 23 ? 15.125 -11.516 5.008 1 92.5 23 LEU B CA 1
ATOM 1329 C C . LEU B 1 23 ? 14.875 -12.492 6.156 1 92.5 23 LEU B C 1
ATOM 1331 O O . LEU B 1 23 ? 15.742 -13.305 6.48 1 92.5 23 LEU B O 1
ATOM 1335 N N . THR B 1 24 ? 13.781 -12.273 6.809 1 85.38 24 THR B N 1
ATOM 1336 C CA . THR B 1 24 ? 13.531 -13.07 8.008 1 85.38 24 THR B CA 1
ATOM 1337 C C . THR B 1 24 ? 12.461 -14.125 7.734 1 85.38 24 THR B C 1
ATOM 1339 O O . THR B 1 24 ? 11.477 -13.859 7.047 1 85.38 24 THR B O 1
ATOM 1342 N N . PRO B 1 25 ? 12.773 -15.305 8.234 1 74.56 25 PRO B N 1
ATOM 1343 C CA . PRO B 1 25 ? 11.789 -16.375 8.102 1 74.56 25 PRO B CA 1
ATOM 1344 C C . PRO B 1 25 ? 10.617 -16.219 9.07 1 74.56 25 PRO B C 1
ATOM 1346 O O . PRO B 1 25 ? 10.625 -16.797 10.156 1 74.56 25 PRO B O 1
ATOM 1349 N N . ILE B 1 26 ? 9.953 -15.227 8.969 1 66 26 ILE B N 1
ATOM 1350 C CA . ILE B 1 26 ? 8.828 -15.055 9.891 1 66 26 ILE B CA 1
ATOM 1351 C C . ILE B 1 26 ? 7.613 -15.812 9.359 1 66 26 ILE B C 1
ATOM 1353 O O . ILE B 1 26 ? 7.371 -15.844 8.148 1 66 26 ILE B O 1
ATOM 1357 N N . GLU B 1 27 ? 7.191 -16.719 10.117 1 62.75 27 GLU B N 1
ATOM 1358 C CA . GLU B 1 27 ? 5.945 -17.422 9.828 1 62.75 27 GLU B CA 1
ATOM 1359 C C . GLU B 1 27 ? 4.762 -16.75 10.523 1 62.75 27 GLU B C 1
ATOM 1361 O O . GLU B 1 27 ? 4.672 -16.75 11.758 1 62.75 27 GLU B O 1
ATOM 1366 N N . LEU B 1 28 ? 4.348 -15.734 9.828 1 58.06 28 LEU B N 1
ATOM 1367 C CA . LEU B 1 28 ? 3.166 -15.141 10.445 1 58.06 28 LEU B CA 1
ATOM 1368 C C . LEU B 1 28 ? 1.903 -15.891 10.023 1 58.06 28 LEU B C 1
ATOM 1370 O O . LEU B 1 28 ? 1.298 -15.562 9 1 58.06 28 LEU B O 1
ATOM 1374 N N . GLY B 1 29 ? 1.586 -16.875 10.578 1 58.22 29 GLY B N 1
ATOM 1375 C CA . GLY B 1 29 ? 0.365 -17.625 10.367 1 58.22 29 GLY B CA 1
ATOM 1376 C C . GLY B 1 29 ? 0.305 -18.297 9.008 1 58.22 29 GLY B C 1
ATOM 1377 O O . GLY B 1 29 ? 1.329 -18.438 8.336 1 58.22 29 GLY B O 1
ATOM 1378 N N . ASN B 1 30 ? -0.837 -18.766 8.484 1 55.69 30 ASN B N 1
ATOM 1379 C CA . ASN B 1 30 ? -1.053 -19.562 7.289 1 55.69 30 ASN B CA 1
ATOM 1380 C C . ASN B 1 30 ? -0.785 -18.766 6.016 1 55.69 30 ASN B C 1
ATOM 1382 O O . ASN B 1 30 ? -0.404 -19.328 4.992 1 55.69 30 ASN B O 1
ATOM 1386 N N . GLY B 1 31 ? -0.9 -17.516 6.031 1 53.31 31 GLY B N 1
ATOM 1387 C CA . GLY B 1 31 ? -0.711 -16.734 4.82 1 53.31 31 GLY B CA 1
ATOM 1388 C C . GLY B 1 31 ? 0.674 -16.125 4.715 1 53.31 31 GLY B C 1
ATOM 1389 O O . GLY B 1 31 ? 1.072 -15.656 3.648 1 53.31 31 GLY B O 1
ATOM 1390 N N . PHE B 1 32 ? 1.282 -15.984 5.934 1 59.31 32 PHE B N 1
ATOM 1391 C CA . PHE B 1 32 ? 2.637 -15.445 5.914 1 59.31 32 PHE B CA 1
ATOM 1392 C C . PHE B 1 32 ? 3.656 -16.531 6.219 1 59.31 32 PHE B C 1
ATOM 1394 O O . PHE B 1 32 ? 3.945 -16.812 7.383 1 59.31 32 PHE B O 1
ATOM 1401 N N . SER B 1 33 ? 3.891 -17.281 5.109 1 66.25 33 SER B N 1
ATOM 1402 C CA . SER B 1 33 ? 4.914 -18.312 5.309 1 66.25 33 SER B CA 1
ATOM 1403 C C . SER B 1 33 ? 6.121 -18.062 4.41 1 66.25 33 SER B C 1
ATOM 1405 O O . SER B 1 33 ? 5.988 -17.5 3.326 1 66.25 33 SER B O 1
ATOM 1407 N N . GLN B 1 34 ? 7.199 -18.391 4.941 1 76.88 34 GLN B N 1
ATOM 1408 C CA . GLN B 1 34 ? 8.461 -18.359 4.203 1 76.88 34 GLN B CA 1
ATOM 1409 C C . GLN B 1 34 ? 8.367 -19.156 2.912 1 76.88 34 GLN B C 1
ATOM 1411 O O . GLN B 1 34 ? 8.961 -18.781 1.896 1 76.88 34 GLN B O 1
ATOM 1416 N N . SER B 1 35 ? 7.602 -20.172 2.949 1 83.19 35 SER B N 1
ATOM 1417 C CA . SER B 1 35 ? 7.457 -21 1.763 1 83.19 35 SER B CA 1
ATOM 1418 C C . SER B 1 35 ? 6.738 -20.25 0.644 1 83.19 35 SER B C 1
ATOM 1420 O O . SER B 1 35 ? 7.137 -20.344 -0.52 1 83.19 35 SER B O 1
ATO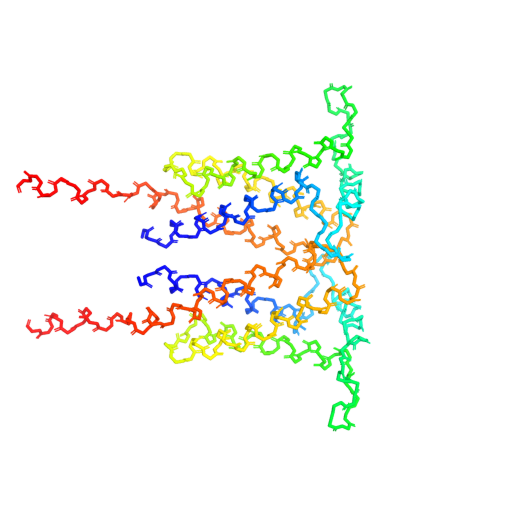M 1422 N N . GLU B 1 36 ? 5.73 -19.547 1.062 1 83.75 36 GLU B N 1
ATOM 1423 C CA . GLU B 1 36 ? 4.996 -18.766 0.074 1 83.75 36 GLU B CA 1
ATOM 1424 C C . GLU B 1 36 ? 5.879 -17.688 -0.542 1 83.75 36 GLU B C 1
ATOM 1426 O O . GLU B 1 36 ? 5.84 -17.453 -1.753 1 83.75 36 GLU B O 1
ATOM 1431 N N . MET B 1 37 ? 6.633 -17.078 0.202 1 88.25 37 MET B N 1
ATOM 1432 C CA . MET B 1 37 ? 7.551 -16.047 -0.264 1 88.25 37 MET B CA 1
ATOM 1433 C C . MET B 1 37 ? 8.57 -16.625 -1.236 1 88.25 37 MET B C 1
ATOM 1435 O O . MET B 1 37 ? 8.828 -16.047 -2.291 1 88.25 37 MET B O 1
ATOM 1439 N N . LYS B 1 38 ? 9.07 -17.734 -0.866 1 89.12 38 LYS B N 1
ATOM 1440 C CA . LYS B 1 38 ? 10.031 -18.406 -1.738 1 89.12 38 LYS B CA 1
ATOM 1441 C C . LYS B 1 38 ? 9.398 -18.75 -3.084 1 89.12 38 LYS B C 1
ATOM 1443 O O . LYS B 1 38 ? 10.016 -18.562 -4.133 1 89.12 38 LYS B O 1
ATOM 1448 N N . THR B 1 39 ? 8.227 -19.188 -3.033 1 90.62 39 THR B N 1
ATOM 1449 C CA . THR B 1 39 ? 7.52 -19.562 -4.254 1 90.62 39 THR B CA 1
ATOM 1450 C C . THR B 1 39 ? 7.297 -18.328 -5.141 1 90.62 39 THR B C 1
ATOM 1452 O O . THR B 1 39 ? 7.496 -18.391 -6.355 1 90.62 39 THR B O 1
ATOM 1455 N N . MET B 1 40 ? 6.938 -17.25 -4.523 1 90.81 40 MET B N 1
ATOM 1456 C CA . MET B 1 40 ? 6.719 -16.031 -5.277 1 90.81 40 MET B CA 1
ATOM 1457 C C . MET B 1 40 ? 8.008 -15.555 -5.934 1 90.81 40 MET B C 1
ATOM 1459 O O . MET B 1 40 ? 8.016 -15.195 -7.113 1 90.81 40 MET B O 1
ATOM 1463 N N . PHE B 1 41 ? 9.039 -15.617 -5.215 1 93.19 41 PHE B N 1
ATOM 1464 C CA . PHE B 1 41 ? 10.297 -15.109 -5.734 1 93.19 41 PHE B CA 1
ATOM 1465 C C . PHE B 1 41 ? 10.859 -16.031 -6.801 1 93.19 41 PHE B C 1
ATOM 1467 O O . PHE B 1 41 ? 11.586 -15.594 -7.699 1 93.19 41 PHE B O 1
ATOM 1474 N N . LYS B 1 42 ? 10.586 -17.297 -6.688 1 93.5 42 LYS B N 1
ATOM 1475 C CA . LYS B 1 42 ? 10.93 -18.219 -7.77 1 93.5 42 LYS B CA 1
ATOM 1476 C C . LYS B 1 42 ? 10.258 -17.797 -9.078 1 93.5 42 LYS B C 1
ATOM 1478 O O . LYS B 1 42 ? 10.883 -17.797 -10.133 1 93.5 42 LYS B O 1
ATOM 1483 N N . ARG B 1 43 ? 9.031 -17.453 -8.977 1 93.69 43 ARG B N 1
ATOM 1484 C CA . ARG B 1 43 ? 8.281 -17 -10.141 1 93.69 43 ARG B CA 1
ATOM 1485 C C . ARG B 1 43 ? 8.852 -15.688 -10.68 1 93.69 43 ARG B C 1
ATOM 1487 O O . ARG B 1 43 ? 9 -15.523 -11.891 1 93.69 43 ARG B O 1
ATOM 1494 N N . TYR B 1 44 ? 9.172 -14.797 -9.797 1 93.25 44 TYR B N 1
ATOM 1495 C CA . TYR B 1 44 ? 9.703 -13.5 -10.195 1 93.25 44 TYR B CA 1
ATOM 1496 C C . TYR B 1 44 ? 11.062 -13.656 -10.867 1 93.25 44 TYR B C 1
ATOM 1498 O O . TYR B 1 44 ? 11.344 -13 -11.875 1 93.25 44 TYR B O 1
ATOM 1506 N N . LEU B 1 45 ? 11.812 -14.484 -10.32 1 92.56 45 LEU B N 1
ATOM 1507 C CA . LEU B 1 45 ? 13.141 -14.711 -10.883 1 92.56 45 LEU B CA 1
ATOM 1508 C C . LEU B 1 45 ? 13.047 -15.219 -12.312 1 92.56 45 LEU B C 1
ATOM 1510 O O . LEU B 1 45 ? 13.898 -14.898 -13.148 1 92.56 45 LEU B O 1
ATOM 1514 N N . SER B 1 46 ? 12.07 -15.992 -12.641 1 91.81 46 SER B N 1
ATOM 1515 C CA . SER B 1 46 ? 11.938 -16.656 -13.938 1 91.81 46 SER B CA 1
ATOM 1516 C C . SER B 1 46 ? 11.703 -15.633 -15.055 1 91.81 46 SER B C 1
ATOM 1518 O O . SER B 1 46 ? 11.898 -15.945 -16.234 1 91.81 46 SER B O 1
ATOM 1520 N N . VAL B 1 47 ? 11.312 -14.43 -14.734 1 91.5 47 VAL B N 1
ATOM 1521 C CA . VAL B 1 47 ? 10.984 -13.469 -15.781 1 91.5 47 VAL B CA 1
ATOM 1522 C C . VAL B 1 47 ? 12 -12.328 -15.773 1 91.5 47 VAL B C 1
ATOM 1524 O O . VAL B 1 47 ? 11.898 -11.398 -16.578 1 91.5 47 VAL B O 1
ATOM 1527 N N . LEU B 1 4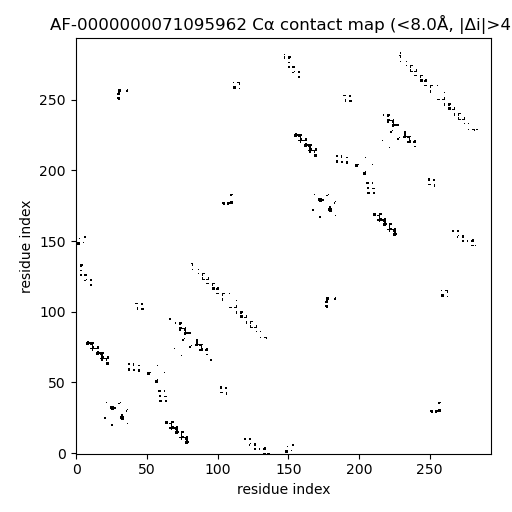8 ? 12.867 -12.344 -14.891 1 87.19 48 LEU B N 1
ATOM 1528 C CA . LEU B 1 48 ? 13.93 -11.336 -14.875 1 87.19 48 LEU B CA 1
ATOM 1529 C C . LEU B 1 48 ? 14.883 -11.531 -16.047 1 87.19 48 LEU B C 1
ATOM 1531 O O . LEU B 1 48 ? 15.219 -12.664 -16.406 1 87.19 48 LEU B O 1
ATOM 1535 N N . PRO B 1 49 ? 15.062 -10.398 -16.703 1 76.31 49 PRO B N 1
ATOM 1536 C CA . PRO B 1 49 ? 15.945 -10.523 -17.859 1 76.31 49 PRO B CA 1
ATOM 1537 C C . PRO B 1 49 ? 17.391 -10.836 -17.469 1 76.31 49 PRO B C 1
ATOM 1539 O O . PRO B 1 49 ? 18.266 -10.953 -18.328 1 76.31 49 PRO B O 1
ATOM 1542 N N . VAL B 1 50 ? 17.656 -10.953 -16.156 1 64.06 50 VAL B N 1
ATOM 1543 C CA . VAL B 1 50 ? 19.031 -11.141 -15.727 1 64.06 50 VAL B CA 1
ATOM 1544 C C . VAL B 1 50 ? 19.359 -12.633 -15.672 1 64.06 50 VAL B C 1
ATOM 1546 O O . VAL B 1 50 ? 18.969 -13.328 -14.734 1 64.06 50 VAL B O 1
ATOM 1549 N N . HIS B 1 51 ? 19.094 -13.422 -16.578 1 59.44 51 HIS B N 1
ATOM 1550 C CA . HIS B 1 51 ? 19.391 -14.844 -16.531 1 59.44 51 HIS B CA 1
ATOM 1551 C C . HIS B 1 51 ? 20.828 -15.086 -16.047 1 59.44 51 HIS B C 1
ATOM 1553 O O . HIS B 1 51 ? 21.062 -16 -15.258 1 59.44 51 HIS B O 1
ATOM 1559 N N . HIS B 1 52 ? 21.812 -14.539 -16.641 1 57.91 52 HIS B N 1
ATOM 1560 C CA . HIS B 1 52 ? 23.203 -14.812 -16.328 1 57.91 52 HIS B CA 1
ATOM 1561 C C . HIS B 1 52 ? 23.938 -13.539 -15.914 1 57.91 52 HIS B C 1
ATOM 1563 O O . HIS B 1 52 ? 24.312 -12.727 -16.766 1 57.91 52 HIS B O 1
ATOM 1569 N N . MET B 1 53 ? 23.516 -13.086 -14.828 1 54.72 53 MET B N 1
ATOM 1570 C CA . MET B 1 53 ? 24.297 -11.891 -14.539 1 54.72 53 MET B CA 1
ATOM 1571 C C . MET B 1 53 ? 25.609 -12.266 -13.859 1 54.72 53 MET B C 1
ATOM 1573 O O . MET B 1 53 ? 25.625 -12.945 -12.828 1 54.72 53 MET B O 1
ATOM 1577 N N . PHE B 1 54 ? 26.672 -11.789 -14.5 1 58.44 54 PHE B N 1
ATOM 1578 C CA . PHE B 1 54 ? 28.078 -11.883 -14.094 1 58.44 54 PHE B CA 1
ATOM 1579 C C . PHE B 1 54 ? 28.5 -13.344 -13.938 1 58.44 54 PHE B C 1
ATOM 1581 O O . PHE B 1 54 ? 29.266 -13.68 -13.039 1 58.44 54 PHE B O 1
ATOM 1588 N N . GLY B 1 55 ? 27.922 -14.234 -14.625 1 63.66 55 GLY B N 1
ATOM 1589 C CA . GLY B 1 55 ? 28.359 -15.617 -14.578 1 63.66 55 GLY B CA 1
ATOM 1590 C C . GLY B 1 55 ? 27.75 -16.391 -13.422 1 63.66 55 GLY B C 1
ATOM 1591 O O . GLY B 1 55 ? 28.078 -17.562 -13.211 1 63.66 55 GLY B O 1
ATOM 1592 N N . VAL B 1 56 ? 27.094 -15.703 -12.578 1 66.5 56 VAL B N 1
ATOM 1593 C CA . VAL B 1 56 ? 26.531 -16.375 -11.414 1 66.5 56 VAL B CA 1
ATOM 1594 C C . VAL B 1 56 ? 25.062 -16.734 -11.688 1 66.5 56 VAL B C 1
ATOM 1596 O O . VAL B 1 56 ? 24.328 -15.945 -12.281 1 66.5 56 VAL B O 1
ATOM 1599 N N . THR B 1 57 ? 24.797 -17.906 -11.422 1 81.31 57 THR B N 1
ATOM 1600 C CA . THR B 1 57 ? 23.406 -18.344 -11.461 1 81.31 57 THR B CA 1
ATOM 1601 C C . THR B 1 57 ? 22.625 -17.766 -10.281 1 81.31 57 THR B C 1
ATOM 1603 O O . THR B 1 57 ? 22.953 -18.031 -9.125 1 81.31 57 THR B O 1
ATOM 1606 N N . ILE B 1 58 ? 21.797 -16.859 -10.508 1 86.94 58 ILE B N 1
ATOM 1607 C CA . ILE B 1 58 ? 21.016 -16.219 -9.453 1 86.94 58 ILE B CA 1
ATOM 1608 C C . ILE B 1 58 ? 19.906 -17.172 -8.984 1 86.94 58 ILE B C 1
ATOM 1610 O O . ILE B 1 58 ? 19.062 -17.578 -9.781 1 86.94 58 ILE B O 1
ATOM 1614 N N . THR B 1 59 ? 20.094 -17.594 -7.688 1 91.44 59 THR B N 1
ATOM 1615 C CA . THR B 1 59 ? 19.062 -18.438 -7.09 1 91.44 59 THR B CA 1
ATOM 1616 C C . THR B 1 59 ? 17.953 -17.578 -6.48 1 91.44 59 THR B C 1
ATOM 1618 O O . THR B 1 59 ? 18.125 -16.359 -6.32 1 91.44 59 THR B O 1
ATOM 1621 N N . THR B 1 60 ? 16.891 -18.219 -6.18 1 93.25 60 THR B N 1
ATOM 1622 C CA . THR B 1 60 ? 15.758 -17.578 -5.539 1 93.25 60 THR B CA 1
ATOM 1623 C C . THR B 1 60 ? 16.172 -16.938 -4.215 1 93.25 60 THR B C 1
ATOM 1625 O O . THR B 1 60 ? 15.781 -15.805 -3.922 1 93.25 60 THR B O 1
ATOM 1628 N N . THR B 1 61 ? 16.953 -17.625 -3.42 1 92.56 61 THR B N 1
ATOM 1629 C CA . THR B 1 61 ? 17.406 -17.141 -2.115 1 92.56 61 THR B CA 1
ATOM 1630 C C . THR B 1 61 ? 18.266 -15.891 -2.262 1 92.56 61 THR B C 1
ATOM 1632 O O . THR B 1 61 ? 18.094 -14.922 -1.521 1 92.56 61 THR B O 1
ATOM 1635 N N . ILE B 1 62 ? 19.141 -15.914 -3.201 1 92.94 62 ILE B N 1
ATOM 1636 C CA . ILE B 1 62 ? 20.016 -14.781 -3.436 1 92.94 62 ILE B CA 1
ATOM 1637 C C . ILE B 1 62 ? 19.203 -13.57 -3.883 1 92.94 62 ILE B C 1
ATOM 1639 O O . ILE B 1 62 ? 19.406 -12.461 -3.383 1 92.94 62 ILE B O 1
ATOM 1643 N N . TYR B 1 63 ? 18.328 -13.82 -4.805 1 94.19 63 TYR B N 1
ATOM 1644 C CA . TYR B 1 63 ? 17.516 -12.742 -5.336 1 94.19 63 TYR B CA 1
ATOM 1645 C C . TYR B 1 63 ? 16.656 -12.117 -4.234 1 94.19 63 TYR B C 1
ATOM 1647 O O . TYR B 1 63 ? 16.672 -10.891 -4.055 1 94.19 63 TYR B O 1
ATOM 1655 N N . ARG B 1 64 ? 15.945 -12.93 -3.516 1 94.31 64 ARG B N 1
ATOM 1656 C CA . ARG B 1 64 ? 15.086 -12.477 -2.426 1 94.31 64 ARG B CA 1
ATOM 1657 C C . ARG B 1 64 ? 15.891 -11.703 -1.382 1 94.31 64 ARG B C 1
ATOM 1659 O O . ARG B 1 64 ? 15.477 -10.625 -0.953 1 94.31 64 ARG B O 1
ATOM 1666 N N . SER B 1 65 ? 17.031 -12.242 -1.004 1 94.62 65 SER B N 1
ATOM 1667 C CA . SER B 1 65 ? 17.859 -11.609 0.01 1 94.62 65 SER B CA 1
ATOM 1668 C C . SER B 1 65 ? 18.422 -10.281 -0.486 1 94.62 65 SER B C 1
ATOM 1670 O O . SER B 1 65 ? 18.516 -9.312 0.275 1 94.62 65 SER B O 1
ATOM 1672 N N . ALA B 1 66 ? 18.781 -10.25 -1.719 1 95.19 66 ALA B N 1
ATOM 1673 C CA . ALA B 1 66 ? 19.328 -9.023 -2.291 1 95.19 66 ALA B CA 1
ATOM 1674 C C . ALA B 1 66 ? 18.297 -7.91 -2.303 1 95.19 66 ALA B C 1
ATOM 1676 O O . ALA B 1 66 ? 18.578 -6.777 -1.903 1 95.19 66 ALA B O 1
ATOM 1677 N N . VAL B 1 67 ? 17.109 -8.25 -2.73 1 96.44 67 VAL B N 1
ATOM 1678 C CA . VAL B 1 67 ? 16.016 -7.273 -2.758 1 96.44 67 VAL B CA 1
ATOM 1679 C C . VAL B 1 67 ? 15.688 -6.824 -1.337 1 96.44 67 VAL B C 1
ATOM 1681 O O . VAL B 1 67 ? 15.547 -5.629 -1.074 1 96.44 67 VAL B O 1
ATOM 1684 N N . GLY B 1 68 ? 15.57 -7.781 -0.438 1 96.88 68 GLY B N 1
ATOM 1685 C CA . GLY B 1 68 ? 15.289 -7.465 0.954 1 96.88 68 GLY B CA 1
ATOM 1686 C C . GLY B 1 68 ? 16.344 -6.578 1.586 1 96.88 68 GLY B C 1
ATOM 1687 O O . GLY B 1 68 ? 16.016 -5.605 2.273 1 96.88 68 GLY B O 1
ATOM 1688 N N . PHE B 1 69 ? 17.562 -6.898 1.366 1 97.81 69 PHE B N 1
ATOM 1689 C CA . PHE B 1 69 ? 18.672 -6.121 1.892 1 97.81 69 PHE B CA 1
ATOM 1690 C C . PHE B 1 69 ? 18.656 -4.703 1.341 1 97.81 69 PHE B C 1
ATOM 1692 O O . PHE B 1 69 ? 18.766 -3.736 2.098 1 97.81 69 PHE B O 1
ATOM 1699 N N . ALA B 1 70 ? 18.531 -4.605 0.086 1 98.38 70 ALA B N 1
ATOM 1700 C CA . ALA B 1 70 ? 18.469 -3.289 -0.549 1 98.38 70 ALA B CA 1
ATOM 1701 C C . ALA B 1 70 ? 17.328 -2.455 0.01 1 98.38 70 ALA B C 1
ATOM 1703 O O . ALA B 1 70 ? 17.5 -1.28 0.337 1 98.38 70 ALA B O 1
ATOM 1704 N N . GLU B 1 71 ? 16.141 -3.043 0.11 1 98.56 71 GLU B N 1
ATOM 1705 C CA . GLU B 1 71 ? 14.984 -2.338 0.644 1 98.56 71 GLU B CA 1
ATOM 1706 C C . GLU B 1 71 ? 15.234 -1.861 2.07 1 98.56 71 GLU B C 1
ATOM 1708 O O . GLU B 1 71 ? 14.883 -0.736 2.428 1 98.56 71 GLU B O 1
ATOM 1713 N N . THR B 1 72 ? 15.836 -2.689 2.846 1 97.81 72 THR B N 1
ATOM 1714 C CA . THR B 1 72 ? 16.094 -2.332 4.234 1 97.81 72 THR B CA 1
ATOM 1715 C C . THR B 1 72 ? 17.109 -1.187 4.312 1 97.81 72 THR B C 1
ATOM 1717 O O . THR B 1 72 ? 16.891 -0.214 5.039 1 97.81 72 THR B O 1
ATOM 1720 N N . VAL B 1 73 ? 18.094 -1.245 3.551 1 98.5 73 VAL B N 1
ATOM 1721 C CA . VAL B 1 73 ? 19.156 -0.247 3.586 1 98.5 73 VAL B CA 1
ATOM 1722 C C . VAL B 1 73 ? 18.641 1.08 3.037 1 98.5 73 VAL B C 1
ATOM 1724 O O . VAL B 1 73 ? 18.734 2.113 3.705 1 98.5 73 VAL B O 1
ATOM 1727 N N . PHE B 1 74 ? 18.062 1.024 1.879 1 98.75 74 PHE B N 1
ATOM 1728 C CA . PHE B 1 74 ? 17.625 2.258 1.24 1 98.75 74 PHE B CA 1
ATOM 1729 C C . PHE B 1 74 ? 16.375 2.799 1.915 1 98.75 74 PHE B C 1
ATOM 1731 O O . PHE B 1 74 ? 16.141 4.012 1.936 1 98.75 74 PHE B O 1
ATOM 1738 N N . GLY B 1 75 ? 15.531 1.891 2.451 1 98.56 75 GLY B N 1
ATOM 1739 C CA . GLY B 1 75 ? 14.438 2.348 3.295 1 98.56 75 GLY B CA 1
ATOM 1740 C C . GLY B 1 75 ? 14.906 3.098 4.527 1 98.56 75 GLY B C 1
ATOM 1741 O O . GLY B 1 75 ? 14.305 4.098 4.918 1 98.56 75 GLY B O 1
ATOM 1742 N N . SER B 1 76 ? 16 2.652 5.125 1 97.88 76 SER B N 1
ATOM 1743 C CA . SER B 1 76 ? 16.578 3.33 6.277 1 97.88 76 SER B CA 1
ATOM 1744 C C . SER B 1 76 ? 17.141 4.695 5.887 1 97.88 76 SER B C 1
ATOM 1746 O O . SER B 1 76 ? 16.969 5.672 6.617 1 97.88 76 SER B O 1
ATOM 1748 N N . MET B 1 77 ? 17.781 4.785 4.766 1 98.19 77 MET B N 1
ATOM 1749 C CA . MET B 1 77 ? 18.266 6.062 4.262 1 98.19 77 MET B CA 1
ATOM 1750 C C . MET B 1 77 ? 17.125 7.043 4.059 1 98.19 77 MET B C 1
ATOM 1752 O O . MET B 1 77 ? 17.25 8.227 4.371 1 98.19 77 MET B O 1
ATOM 1756 N N . LEU B 1 78 ? 16.047 6.512 3.568 1 97.5 78 LEU B N 1
ATOM 1757 C CA . LEU B 1 78 ? 14.891 7.344 3.287 1 97.5 78 LEU B CA 1
ATOM 1758 C C . LEU B 1 78 ? 14.242 7.836 4.582 1 97.5 78 LEU B C 1
ATOM 1760 O O . LEU B 1 78 ? 13.891 9.008 4.699 1 97.5 78 LEU B O 1
ATOM 1764 N N . ALA B 1 79 ? 14.172 6.977 5.559 1 95.75 79 ALA B N 1
ATOM 1765 C CA . ALA B 1 79 ? 13.461 7.285 6.797 1 95.75 79 ALA B CA 1
ATOM 1766 C C . ALA B 1 79 ? 14.305 8.156 7.715 1 95.75 79 ALA B C 1
ATOM 1768 O O . ALA B 1 79 ? 13.805 9.094 8.336 1 95.75 79 ALA B O 1
ATOM 1769 N N . PHE B 1 80 ? 15.578 7.887 7.75 1 95.44 80 PHE B N 1
ATOM 1770 C CA . PHE B 1 80 ? 16.375 8.492 8.805 1 95.44 80 PHE B CA 1
ATOM 1771 C C . PHE B 1 80 ? 17.469 9.391 8.203 1 95.44 80 PHE B C 1
ATOM 1773 O O . PHE B 1 80 ? 18.141 10.117 8.93 1 95.44 80 PHE B O 1
ATOM 1780 N N . GLY B 1 81 ? 17.641 9.281 6.934 1 92.56 81 GLY B N 1
ATOM 1781 C CA . GLY B 1 81 ? 18.719 10.016 6.305 1 92.56 81 GLY B CA 1
ATOM 1782 C C . GLY B 1 81 ? 18.453 11.5 6.203 1 92.56 81 GLY B C 1
ATOM 1783 O O . GLY B 1 81 ? 17.312 11.938 6.258 1 92.56 81 GLY B O 1
ATOM 1784 N N . ARG B 1 82 ? 19.672 12.203 6.059 1 88.44 82 ARG B N 1
ATOM 1785 C CA . ARG B 1 82 ? 19.594 13.625 5.762 1 88.44 82 ARG B CA 1
ATOM 1786 C C . ARG B 1 82 ? 19.625 13.875 4.258 1 88.44 82 ARG B C 1
ATOM 1788 O O . ARG B 1 82 ? 20.344 13.203 3.523 1 88.44 82 ARG B O 1
ATOM 1795 N N . SER B 1 83 ? 18.906 14.93 3.846 1 86.5 83 SER B N 1
ATOM 1796 C CA . SER B 1 83 ? 18.672 15.406 2.484 1 86.5 83 SER B CA 1
ATOM 1797 C C . SER B 1 83 ? 19.359 14.508 1.461 1 86.5 83 SER B C 1
ATOM 1799 O O . SER B 1 83 ? 18.688 13.797 0.708 1 86.5 83 SER B O 1
ATOM 1801 N N . PHE B 1 84 ? 20.719 14.469 1.465 1 91.69 84 PHE B N 1
ATOM 1802 C CA . PHE B 1 84 ? 21.453 13.719 0.447 1 91.69 84 PHE B CA 1
ATOM 1803 C C . PHE B 1 84 ? 21.141 12.234 0.542 1 91.69 84 PHE B C 1
ATOM 1805 O O . PHE B 1 84 ? 20.812 11.594 -0.462 1 91.69 84 PHE B O 1
AT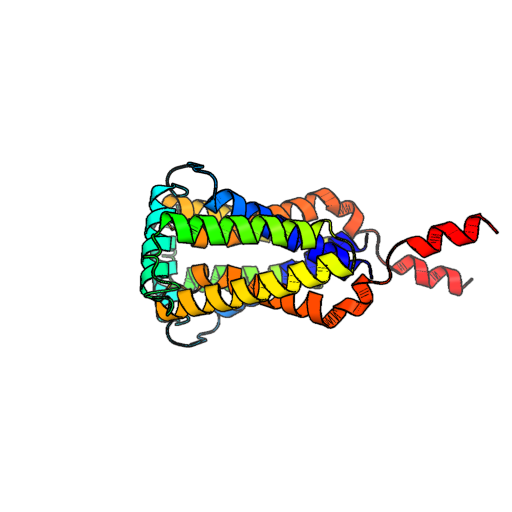OM 1812 N N . TRP B 1 85 ? 21.234 11.641 1.658 1 95.12 85 TRP B N 1
ATOM 1813 C CA . TRP B 1 85 ? 20.984 10.219 1.88 1 95.12 85 TRP B CA 1
ATOM 1814 C C . TRP B 1 85 ? 19.531 9.875 1.583 1 95.12 85 TRP B C 1
ATOM 1816 O O . TRP B 1 85 ? 19.234 8.797 1.064 1 95.12 85 TRP B O 1
ATOM 1826 N N . ARG B 1 86 ? 18.688 10.781 1.887 1 96.38 86 ARG B N 1
ATOM 1827 C CA . ARG B 1 86 ? 17.266 10.57 1.643 1 96.38 86 ARG B CA 1
ATOM 1828 C C . ARG B 1 86 ? 16.969 10.484 0.148 1 96.38 86 ARG B C 1
ATOM 1830 O O . ARG B 1 86 ? 16.234 9.602 -0.295 1 96.38 86 ARG B O 1
ATOM 1837 N N . VAL B 1 87 ? 17.594 11.352 -0.556 1 96.44 87 VAL B N 1
ATOM 1838 C CA . VAL B 1 87 ? 17.391 11.391 -2 1 96.44 87 VAL B CA 1
ATOM 1839 C C . VAL B 1 87 ? 17.938 10.117 -2.633 1 96.44 87 VAL B C 1
ATOM 1841 O O . VAL B 1 87 ? 17.297 9.516 -3.498 1 96.44 87 VAL B O 1
ATOM 1844 N N . ILE B 1 88 ? 19.062 9.664 -2.191 1 97.81 88 ILE B N 1
ATOM 1845 C CA . ILE B 1 88 ? 19.672 8.438 -2.689 1 97.81 88 ILE B CA 1
ATOM 1846 C C . ILE B 1 88 ? 18.75 7.254 -2.398 1 97.81 88 ILE B C 1
ATOM 1848 O O . ILE B 1 88 ? 18.5 6.418 -3.273 1 97.81 88 ILE B O 1
ATOM 1852 N N . GLY B 1 89 ? 18.266 7.238 -1.19 1 98.56 89 GLY B N 1
ATOM 1853 C CA . GLY B 1 89 ? 17.328 6.188 -0.827 1 98.56 89 GLY B CA 1
ATOM 1854 C C . GLY B 1 89 ? 16.094 6.172 -1.694 1 98.56 89 GLY B C 1
ATOM 1855 O O . GLY B 1 89 ? 15.703 5.121 -2.213 1 98.56 89 GLY B O 1
ATOM 1856 N N . ALA B 1 90 ? 15.547 7.336 -1.914 1 98.31 90 ALA B N 1
ATOM 1857 C CA . ALA B 1 90 ? 14.336 7.449 -2.723 1 98.31 90 ALA B CA 1
ATOM 1858 C C . ALA B 1 90 ? 14.594 7.012 -4.16 1 98.31 90 ALA B C 1
ATOM 1860 O O . ALA B 1 90 ? 13.766 6.328 -4.77 1 98.31 90 ALA B O 1
ATOM 1861 N N . PHE B 1 91 ? 15.703 7.402 -4.656 1 98.38 91 PHE B N 1
ATOM 1862 C CA . PHE B 1 91 ? 16.031 7.109 -6.047 1 98.38 91 PHE B CA 1
ATOM 1863 C C . PHE B 1 91 ? 16.172 5.605 -6.266 1 98.38 91 PHE B C 1
ATOM 1865 O O . PHE B 1 91 ? 15.555 5.055 -7.188 1 98.38 91 PHE B O 1
ATOM 1872 N N . TYR B 1 92 ? 16.891 4.922 -5.469 1 98.62 92 TYR B N 1
ATOM 1873 C CA . TYR B 1 92 ? 17.109 3.492 -5.633 1 98.62 92 TYR B CA 1
ATOM 1874 C C . TYR B 1 92 ? 15.844 2.701 -5.355 1 98.62 92 TYR B C 1
ATOM 1876 O O . TYR B 1 92 ? 15.555 1.712 -6.035 1 98.62 92 TYR B O 1
ATOM 1884 N N . LEU B 1 93 ? 15.102 3.082 -4.359 1 98.81 93 LEU B N 1
ATOM 1885 C CA . LEU B 1 93 ? 13.836 2.406 -4.07 1 98.81 93 LEU B CA 1
ATOM 1886 C C . LEU B 1 93 ? 12.859 2.561 -5.227 1 98.81 93 LEU B C 1
ATOM 1888 O O . LEU B 1 93 ? 12.078 1.648 -5.512 1 98.81 93 LEU B O 1
ATOM 1892 N N . LEU B 1 94 ? 12.961 3.721 -5.883 1 98.81 94 LEU B N 1
ATOM 1893 C CA . LEU B 1 94 ? 12.094 3.91 -7.039 1 98.81 94 LEU B CA 1
ATOM 1894 C C . LEU B 1 94 ? 12.43 2.912 -8.141 1 98.81 94 LEU B C 1
ATOM 1896 O O . LEU B 1 94 ? 11.5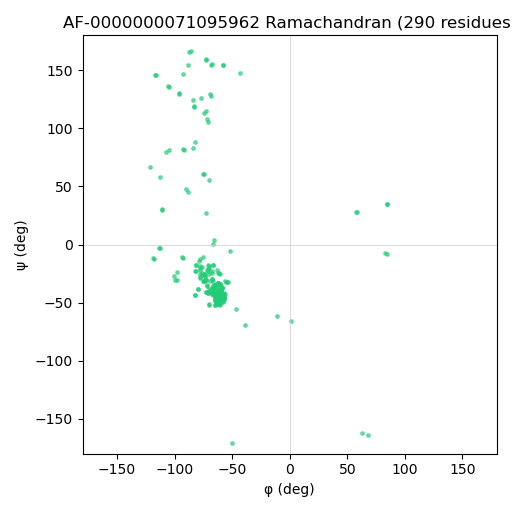31 2.35 -8.773 1 98.81 94 LEU B O 1
ATOM 1900 N N . ILE B 1 95 ? 13.68 2.689 -8.367 1 98.25 95 ILE B N 1
ATOM 1901 C CA . ILE B 1 95 ? 14.117 1.716 -9.359 1 98.25 95 ILE B CA 1
ATOM 1902 C C . ILE B 1 95 ? 13.586 0.333 -9 1 98.25 95 ILE B C 1
ATOM 1904 O O . ILE B 1 95 ? 13.055 -0.38 -9.859 1 98.25 95 ILE B O 1
ATOM 1908 N N . ILE B 1 96 ? 13.664 -0.009 -7.75 1 98.31 96 ILE B N 1
ATOM 1909 C CA . ILE B 1 96 ? 13.18 -1.303 -7.281 1 98.31 96 ILE B CA 1
ATOM 1910 C C . ILE B 1 96 ? 11.672 -1.398 -7.496 1 98.31 96 ILE B C 1
ATOM 1912 O O . ILE B 1 96 ? 11.164 -2.441 -7.914 1 98.31 96 ILE B O 1
ATOM 1916 N N . MET B 1 97 ? 10.93 -0.321 -7.234 1 97.94 97 MET B N 1
ATOM 1917 C CA . MET B 1 97 ? 9.484 -0.334 -7.387 1 97.94 97 MET B CA 1
ATOM 1918 C C . MET B 1 97 ? 9.086 -0.458 -8.859 1 97.94 97 MET B C 1
ATOM 1920 O O . MET B 1 97 ? 8.102 -1.118 -9.188 1 97.94 97 MET B O 1
ATOM 1924 N N . ILE B 1 98 ? 9.82 0.188 -9.75 1 97.12 98 ILE B N 1
ATOM 1925 C CA . ILE B 1 98 ? 9.57 0.054 -11.188 1 97.12 98 ILE B CA 1
ATOM 1926 C C . ILE B 1 98 ? 9.789 -1.396 -11.609 1 97.12 98 ILE B C 1
ATOM 1928 O O . ILE B 1 98 ? 8.93 -1.986 -12.273 1 97.12 98 ILE B O 1
ATOM 1932 N N . GLY B 1 99 ? 10.875 -1.979 -11.25 1 95.75 99 GLY B N 1
ATOM 1933 C CA . GLY B 1 99 ? 11.141 -3.377 -11.547 1 95.75 99 GLY B CA 1
ATOM 1934 C C . GLY B 1 99 ? 10.094 -4.316 -10.984 1 95.75 99 GLY B C 1
ATOM 1935 O O . GLY B 1 99 ? 9.641 -5.234 -11.672 1 95.75 99 GLY B O 1
ATOM 1936 N N . ALA B 1 100 ? 9.695 -4.098 -9.711 1 96.12 100 ALA B N 1
ATOM 1937 C CA . ALA B 1 100 ? 8.688 -4.938 -9.07 1 96.12 100 ALA B CA 1
ATOM 1938 C C . ALA B 1 100 ? 7.348 -4.852 -9.805 1 96.12 100 ALA B C 1
ATOM 1940 O O . ALA B 1 100 ? 6.703 -5.871 -10.055 1 96.12 100 ALA B O 1
ATOM 1941 N N . PHE B 1 101 ? 6.965 -3.672 -10.094 1 94.88 101 PHE B N 1
ATOM 1942 C CA . PHE B 1 101 ? 5.703 -3.484 -10.805 1 94.88 101 PHE B CA 1
ATOM 1943 C C . PHE B 1 101 ? 5.73 -4.188 -12.156 1 94.88 101 PHE B C 1
ATOM 1945 O O . PHE B 1 101 ? 4.789 -4.902 -12.508 1 94.88 101 PHE B O 1
ATOM 1952 N N . LEU B 1 102 ? 6.75 -4.031 -12.945 1 94.25 102 LEU B N 1
ATOM 1953 C CA . LEU B 1 102 ? 6.887 -4.66 -14.258 1 94.25 102 LEU B CA 1
ATOM 1954 C C . LEU B 1 102 ? 6.918 -6.18 -14.125 1 94.25 102 LEU B C 1
ATOM 1956 O O . LEU B 1 102 ? 6.363 -6.887 -14.969 1 94.25 102 LEU B O 1
ATOM 1960 N N . THR B 1 103 ? 7.59 -6.648 -13.117 1 93.56 103 THR B N 1
ATOM 1961 C CA . THR B 1 103 ? 7.633 -8.086 -12.883 1 93.56 103 THR B CA 1
ATOM 1962 C C . THR B 1 103 ? 6.234 -8.633 -12.617 1 93.56 103 THR B C 1
ATOM 1964 O O . THR B 1 103 ? 5.852 -9.664 -13.164 1 93.56 103 THR B O 1
ATOM 1967 N N . HIS B 1 104 ? 5.41 -7.992 -11.766 1 92.44 104 HIS B N 1
ATOM 1968 C CA . HIS B 1 104 ? 4.035 -8.406 -11.516 1 92.44 104 HIS B CA 1
ATOM 1969 C C . HIS B 1 104 ? 3.215 -8.414 -12.805 1 92.44 104 HIS B C 1
ATOM 1971 O O . HIS B 1 104 ? 2.375 -9.289 -13.008 1 92.44 104 HIS B O 1
ATOM 1977 N N . GLN B 1 105 ? 3.488 -7.41 -13.688 1 90 105 GLN B N 1
ATOM 1978 C CA . GLN B 1 105 ? 2.787 -7.328 -14.961 1 90 105 GLN B CA 1
ATOM 1979 C C . GLN B 1 105 ? 3.172 -8.484 -15.875 1 90 105 GLN B C 1
ATOM 1981 O O . GLN B 1 105 ? 2.307 -9.102 -16.5 1 90 105 GLN B O 1
ATOM 1986 N N . LYS B 1 106 ? 4.441 -8.828 -15.891 1 92.06 106 LYS B N 1
ATOM 1987 C CA . LYS B 1 106 ? 4.938 -9.891 -16.766 1 92.06 106 LYS B CA 1
ATOM 1988 C C . LYS B 1 106 ? 4.43 -11.258 -16.297 1 92.06 106 LYS B C 1
ATOM 1990 O O . LYS B 1 106 ? 4.125 -12.117 -17.125 1 92.06 106 LYS B O 1
ATOM 1995 N N . ILE B 1 107 ? 4.379 -11.445 -15.016 1 92.06 107 ILE B N 1
ATOM 1996 C CA . ILE B 1 107 ? 3.928 -12.719 -14.453 1 92.06 107 ILE B CA 1
ATOM 1997 C C . ILE B 1 107 ? 2.414 -12.836 -14.609 1 92.06 107 ILE B C 1
ATOM 1999 O O . ILE B 1 107 ? 1.878 -13.945 -14.656 1 92.06 107 ILE B O 1
ATOM 2003 N N . GLY B 1 108 ? 1.744 -11.734 -14.656 1 89 108 GLY B N 1
ATOM 2004 C CA . GLY B 1 108 ? 0.292 -11.75 -14.711 1 89 108 GLY B CA 1
ATOM 2005 C C . GLY B 1 108 ? -0.355 -11.867 -13.344 1 89 108 GLY B C 1
ATOM 2006 O O . GLY B 1 108 ? -1.366 -12.555 -13.188 1 89 108 GLY B O 1
ATOM 2007 N N . ASP B 1 109 ? 0.276 -11.258 -12.352 1 88.44 109 ASP B N 1
ATOM 2008 C CA . ASP B 1 109 ? -0.275 -11.273 -11 1 88.44 109 ASP B CA 1
ATOM 2009 C C . ASP B 1 109 ? -1.562 -10.453 -10.922 1 88.44 109 ASP B C 1
ATOM 2011 O O . ASP B 1 109 ? -1.753 -9.508 -11.695 1 88.44 109 ASP B O 1
ATOM 2015 N N . PRO B 1 110 ? -2.404 -10.836 -9.922 1 85 110 PRO B N 1
ATOM 2016 C CA . PRO B 1 110 ? -3.541 -9.953 -9.656 1 85 110 PRO B CA 1
ATOM 2017 C C . PRO B 1 110 ? -3.111 -8.523 -9.305 1 85 110 PRO B C 1
ATOM 2019 O O . PRO B 1 110 ? -2.016 -8.32 -8.773 1 85 110 PRO B O 1
ATOM 2022 N N . ILE B 1 111 ? -3.947 -7.586 -9.547 1 83.5 111 ILE B N 1
ATOM 2023 C CA . ILE B 1 111 ? -3.658 -6.172 -9.344 1 83.5 111 ILE B CA 1
ATOM 2024 C C . ILE B 1 111 ? -3.342 -5.918 -7.867 1 83.5 111 ILE B C 1
ATOM 2026 O O . ILE B 1 111 ? -2.498 -5.078 -7.543 1 83.5 111 ILE B O 1
ATOM 2030 N N . ALA B 1 112 ? -3.998 -6.664 -7 1 85.69 112 ALA B N 1
ATOM 2031 C CA . ALA B 1 112 ? -3.773 -6.504 -5.566 1 85.69 112 ALA B CA 1
ATOM 2032 C C . ALA B 1 112 ? -2.301 -6.684 -5.215 1 85.69 112 ALA B C 1
ATOM 2034 O O . ALA B 1 112 ? -1.789 -6.043 -4.297 1 85.69 112 ALA B O 1
ATOM 2035 N N . MET B 1 113 ? -1.666 -7.531 -5.996 1 89.12 113 MET B N 1
ATOM 2036 C CA . MET B 1 113 ? -0.256 -7.816 -5.746 1 89.12 113 MET B CA 1
ATOM 2037 C C . MET B 1 113 ? 0.634 -6.742 -6.363 1 89.12 113 MET B C 1
ATOM 2039 O O . MET B 1 113 ? 1.76 -6.527 -5.91 1 89.12 113 MET B O 1
ATOM 2043 N N . ALA B 1 114 ? 0.111 -6.059 -7.355 1 90.12 114 ALA B N 1
ATOM 2044 C CA . ALA B 1 114 ? 0.88 -5.035 -8.062 1 90.12 114 ALA B CA 1
ATOM 2045 C C . ALA B 1 114 ? 0.653 -3.658 -7.445 1 90.12 114 ALA B C 1
ATOM 2047 O O . ALA B 1 114 ? 1.408 -2.721 -7.715 1 90.12 114 ALA B O 1
ATOM 2048 N N . SER B 1 115 ? -0.3 -3.568 -6.598 1 89.62 115 SER B N 1
ATOM 2049 C CA . SER B 1 115 ? -0.662 -2.26 -6.062 1 89.62 115 SER B CA 1
ATOM 2050 C C . SER B 1 115 ? 0.413 -1.732 -5.117 1 89.62 115 SER B C 1
ATOM 2052 O O . SER B 1 115 ? 0.772 -0.554 -5.172 1 89.62 115 SER B O 1
ATOM 2054 N N . PRO B 1 116 ? 0.971 -2.551 -4.281 1 92.94 116 PRO B N 1
ATOM 2055 C CA . PRO B 1 116 ? 1.962 -1.981 -3.363 1 92.94 116 PRO B CA 1
ATOM 2056 C C . PRO B 1 116 ? 3.125 -1.312 -4.09 1 92.94 116 PRO B C 1
ATOM 2058 O O . PRO B 1 116 ? 3.4 -0.13 -3.865 1 92.94 116 PRO B O 1
ATOM 2061 N N . PRO B 1 117 ? 3.73 -1.956 -5.031 1 96.25 117 PRO B N 1
ATOM 2062 C CA . PRO B 1 117 ? 4.828 -1.259 -5.707 1 96.25 117 PRO B CA 1
ATOM 2063 C C . PRO B 1 117 ? 4.348 -0.067 -6.535 1 96.25 117 PRO B C 1
ATOM 2065 O O . PRO B 1 117 ? 5.082 0.914 -6.691 1 96.25 117 PRO B O 1
ATOM 2068 N N . LEU B 1 118 ? 3.232 -0.102 -7.016 1 92.94 118 LEU B N 1
ATOM 2069 C CA . LEU B 1 118 ? 2.695 1.031 -7.762 1 92.94 118 LEU B CA 1
ATOM 2070 C C . LEU B 1 118 ? 2.516 2.244 -6.855 1 92.94 118 LEU B C 1
ATOM 2072 O O . LEU B 1 118 ? 3.018 3.33 -7.156 1 92.94 118 LEU B O 1
ATOM 2076 N N . PHE B 1 119 ? 1.842 2.061 -5.754 1 92.5 119 PHE B N 1
ATOM 2077 C CA . PHE B 1 119 ? 1.569 3.152 -4.828 1 92.5 119 PHE B CA 1
ATOM 2078 C C . PHE B 1 119 ? 2.861 3.68 -4.219 1 92.5 119 PHE B C 1
ATOM 2080 O O . PHE B 1 119 ? 3.074 4.895 -4.152 1 92.5 119 PHE B O 1
ATOM 2087 N N . LEU B 1 120 ? 3.641 2.766 -3.801 1 96.94 120 LEU B N 1
ATOM 2088 C CA . LEU B 1 120 ? 4.91 3.182 -3.219 1 96.94 120 LEU B CA 1
ATOM 2089 C C . LEU B 1 120 ? 5.785 3.881 -4.258 1 96.94 120 LEU B C 1
ATOM 2091 O O . LEU B 1 120 ? 6.488 4.84 -3.936 1 96.94 120 LEU B O 1
ATOM 2095 N N . GLY B 1 121 ? 5.77 3.418 -5.477 1 97.44 121 GLY B N 1
ATOM 2096 C CA . GLY B 1 121 ? 6.504 4.074 -6.543 1 97.44 121 GLY B CA 1
ATOM 2097 C C . GLY B 1 121 ? 6.059 5.504 -6.781 1 97.44 121 GLY B C 1
ATOM 2098 O O . GLY B 1 121 ? 6.887 6.402 -6.949 1 97.44 121 GLY B O 1
ATOM 2099 N N . ILE B 1 122 ? 4.793 5.703 -6.785 1 94.75 122 ILE B N 1
ATOM 2100 C CA . ILE B 1 122 ? 4.23 7.031 -6.988 1 94.75 122 ILE B CA 1
ATOM 2101 C C . ILE B 1 122 ? 4.668 7.957 -5.855 1 94.75 122 ILE B C 1
ATOM 2103 O O . ILE B 1 122 ? 5.078 9.094 -6.094 1 94.75 122 ILE B O 1
ATOM 2107 N N . LEU B 1 123 ? 4.57 7.465 -4.625 1 95.31 123 LEU B N 1
ATOM 2108 C CA . LEU B 1 123 ? 4.984 8.266 -3.479 1 95.31 123 LEU B CA 1
ATOM 2109 C C . LEU B 1 123 ? 6.465 8.617 -3.568 1 95.31 123 LEU B C 1
ATOM 2111 O O . LEU B 1 123 ? 6.859 9.742 -3.252 1 95.31 123 LEU B O 1
ATOM 2115 N N . LEU B 1 124 ? 7.246 7.668 -4.027 1 97.94 124 LEU B N 1
ATOM 2116 C CA . LEU B 1 124 ? 8.672 7.914 -4.184 1 97.94 124 LEU B CA 1
ATOM 2117 C C . LEU B 1 124 ? 8.93 8.984 -5.242 1 97.94 124 LEU B C 1
ATOM 2119 O O . LEU B 1 124 ? 9.812 9.828 -5.082 1 97.94 124 LEU B O 1
ATOM 2123 N N . LEU B 1 125 ? 8.211 8.898 -6.277 1 97.19 125 LEU B N 1
ATOM 2124 C CA . LEU B 1 125 ? 8.32 9.914 -7.32 1 97.19 125 LEU B CA 1
ATOM 2125 C C . LEU B 1 125 ? 7.973 11.289 -6.777 1 97.19 125 LEU B C 1
ATOM 2127 O O . LEU B 1 125 ? 8.672 12.266 -7.055 1 97.19 125 LEU B O 1
ATOM 2131 N N . ILE B 1 126 ? 6.953 11.383 -5.969 1 94 126 ILE B N 1
ATOM 2132 C CA . ILE B 1 126 ? 6.535 12.641 -5.355 1 94 126 ILE B CA 1
ATOM 2133 C C . ILE B 1 126 ? 7.641 13.156 -4.438 1 94 126 ILE B C 1
ATOM 2135 O O . ILE B 1 126 ? 7.965 14.344 -4.449 1 94 126 ILE B O 1
ATOM 2139 N N . ILE B 1 127 ? 8.195 12.312 -3.652 1 95 127 ILE B N 1
ATOM 2140 C CA . ILE B 1 127 ? 9.273 12.672 -2.742 1 95 127 ILE B CA 1
ATOM 2141 C C . ILE B 1 127 ? 10.461 13.227 -3.535 1 95 127 ILE B C 1
ATOM 2143 O O . ILE B 1 127 ? 11.016 14.266 -3.182 1 95 127 ILE B O 1
ATOM 2147 N N . LEU B 1 128 ? 10.781 12.594 -4.652 1 96.62 128 LEU B N 1
ATOM 2148 C CA . LEU B 1 128 ? 11.938 12.984 -5.453 1 96.62 128 LEU B CA 1
ATOM 2149 C C . LEU B 1 128 ? 11.672 14.312 -6.168 1 96.62 128 LEU B C 1
ATOM 2151 O O . LEU B 1 128 ? 12.578 15.133 -6.316 1 96.62 128 LEU B O 1
ATOM 2155 N N . LEU B 1 129 ? 10.461 14.523 -6.582 1 95.31 129 LEU B N 1
ATOM 2156 C CA . LEU B 1 129 ? 10.109 15.758 -7.277 1 95.31 129 LEU B CA 1
ATOM 2157 C C . LEU B 1 129 ? 10.125 16.938 -6.32 1 95.31 129 LEU B C 1
ATOM 2159 O O . LEU B 1 129 ? 10.25 18.094 -6.75 1 95.31 129 LEU B O 1
ATOM 2163 N N . ASN B 1 130 ? 10.031 16.688 -5.043 1 92.38 130 ASN B N 1
ATOM 2164 C CA . ASN B 1 130 ? 10.062 17.734 -4.031 1 92.38 130 ASN B CA 1
ATOM 2165 C C . ASN B 1 130 ? 11.336 17.672 -3.193 1 92.38 130 ASN B C 1
ATOM 2167 O O . ASN B 1 130 ? 11.312 17.969 -1.997 1 92.38 130 ASN B O 1
ATOM 2171 N N . ARG B 1 131 ? 12.352 17.219 -3.773 1 89.12 131 ARG B N 1
ATOM 2172 C CA . ARG B 1 131 ? 13.602 17 -3.064 1 89.12 131 ARG B CA 1
ATOM 2173 C C . ARG B 1 131 ? 14.156 18.297 -2.494 1 89.12 131 ARG B C 1
ATOM 2175 O O . ARG B 1 131 ? 14.883 18.281 -1.498 1 89.12 131 ARG B O 1
ATOM 2182 N N . ARG B 1 132 ? 13.797 19.375 -3.074 1 85.12 132 ARG B N 1
ATOM 2183 C CA . ARG B 1 132 ? 14.266 20.672 -2.574 1 85.12 132 ARG B CA 1
ATOM 2184 C C . ARG B 1 132 ? 13.727 20.938 -1.176 1 85.12 132 ARG B C 1
ATOM 2186 O O . ARG B 1 132 ? 14.375 21.625 -0.375 1 85.12 132 ARG B O 1
ATOM 2193 N N . GLN B 1 133 ? 12.547 20.484 -0.962 1 78.69 133 GLN B N 1
ATOM 2194 C CA . GLN B 1 133 ? 11.906 20.672 0.338 1 78.69 133 GLN B CA 1
ATOM 2195 C C . GLN B 1 133 ? 12.57 19.812 1.406 1 78.69 133 GLN B C 1
ATOM 2197 O O . GLN B 1 133 ? 12.391 20.047 2.604 1 78.69 133 GLN B O 1
ATOM 2202 N N . LEU B 1 134 ? 13.312 18.812 0.909 1 75.19 134 LEU B N 1
ATOM 2203 C CA . LEU B 1 134 ? 13.984 17.922 1.842 1 75.19 134 LEU B CA 1
ATOM 2204 C C . LEU B 1 134 ? 15.211 18.578 2.453 1 75.19 134 LEU B C 1
ATOM 2206 O O . LEU B 1 134 ? 15.672 18.188 3.521 1 75.19 134 LEU B O 1
ATOM 2210 N N . ASN B 1 135 ? 15.703 19.5 1.73 1 64.12 135 ASN B N 1
ATOM 2211 C CA . ASN B 1 135 ? 16.906 20.203 2.162 1 64.12 135 ASN B CA 1
ATOM 2212 C C . ASN B 1 135 ? 16.594 21.25 3.238 1 64.12 135 ASN B C 1
ATOM 2214 O O . ASN B 1 135 ? 17.5 21.703 3.949 1 64.12 135 ASN B O 1
ATOM 2218 N N . THR B 1 136 ? 15.398 21.797 3.264 1 54.5 136 THR B N 1
ATOM 2219 C CA . THR B 1 136 ? 15.18 22.875 4.219 1 54.5 136 THR B CA 1
ATOM 2220 C C . THR B 1 136 ? 15.172 22.344 5.648 1 54.5 136 THR B C 1
ATOM 2222 O O . THR B 1 136 ? 14.203 21.703 6.074 1 54.5 136 THR B O 1
ATOM 2225 N N . ASN B 1 137 ? 16.062 21.75 6.035 1 46.31 137 ASN B N 1
ATOM 2226 C CA . ASN B 1 137 ? 16.359 21.281 7.383 1 46.31 137 ASN B CA 1
ATOM 2227 C C . ASN B 1 137 ? 16.078 22.359 8.43 1 46.31 137 ASN B C 1
ATOM 2229 O O . ASN B 1 137 ? 16.094 23.547 8.117 1 46.31 137 ASN B O 1
ATOM 2233 N N . TYR B 1 138 ? 15.617 21.984 9.766 1 43.28 138 TYR B N 1
ATOM 2234 C CA . TYR B 1 138 ? 15.352 22.469 11.109 1 43.28 138 TYR B CA 1
ATOM 2235 C C . TYR B 1 138 ? 16.562 23.219 11.672 1 43.28 138 TYR B C 1
ATOM 2237 O O . TYR B 1 138 ? 16.594 23.578 12.844 1 43.28 138 TYR B O 1
ATOM 2245 N N . GLY B 1 139 ? 17.609 23.219 10.992 1 37.62 139 GLY B N 1
ATOM 2246 C CA . GLY B 1 139 ? 18.703 23.938 11.617 1 37.62 139 GLY B CA 1
ATOM 2247 C C . GLY B 1 139 ? 18.391 25.406 11.859 1 37.62 139 GLY B C 1
ATOM 2248 O O . GLY B 1 139 ? 19.188 26.125 12.461 1 37.62 139 GLY B O 1
ATOM 2249 N N . ARG B 1 140 ? 17.516 26.031 11.141 1 40.31 140 ARG B N 1
ATOM 2250 C CA . ARG B 1 140 ? 17.422 27.484 11.336 1 40.31 140 ARG B CA 1
ATOM 2251 C C . ARG B 1 140 ? 16.797 27.812 12.68 1 40.31 140 ARG B C 1
ATOM 2253 O O . ARG B 1 140 ? 16.891 28.953 13.148 1 40.31 140 ARG B O 1
ATOM 2260 N N . THR B 1 141 ? 16.031 26.922 13.266 1 38.22 141 THR B N 1
ATOM 2261 C CA . THR B 1 141 ? 15.484 27.406 14.523 1 38.22 141 THR B CA 1
ATOM 2262 C C . THR B 1 141 ? 16.578 27.578 15.57 1 38.22 141 THR B C 1
ATOM 2264 O O . THR B 1 141 ? 16.344 28.141 16.641 1 38.22 141 THR B O 1
ATOM 2267 N N . ALA B 1 142 ? 17.688 26.844 15.414 1 39.03 142 ALA B N 1
ATOM 2268 C CA . ALA B 1 142 ? 18.656 26.969 16.516 1 39.03 142 ALA B CA 1
ATOM 2269 C C . ALA B 1 142 ? 19.375 28.297 16.453 1 39.03 142 ALA B C 1
ATOM 2271 O O . ALA B 1 142 ? 19.953 28.75 17.438 1 39.03 142 ALA B O 1
ATOM 2272 N N . LYS B 1 143 ? 19.625 28.922 15.352 1 41.41 143 LYS B N 1
ATOM 2273 C CA . LYS B 1 143 ? 20.516 30.078 15.383 1 41.41 143 LYS B CA 1
ATOM 2274 C C . LYS B 1 143 ? 19.812 31.297 15.961 1 41.41 143 LYS B C 1
ATOM 2276 O O . LYS B 1 143 ? 20.453 32.219 16.453 1 41.41 143 LYS B O 1
ATOM 2281 N N . ALA B 1 144 ? 18.484 31.406 15.867 1 44.53 144 ALA B N 1
ATOM 2282 C CA . ALA B 1 144 ? 17.922 32.688 16.312 1 44.53 144 ALA B CA 1
ATOM 2283 C C . ALA B 1 144 ? 18.094 32.875 17.812 1 44.53 144 ALA B C 1
ATOM 2285 O O . ALA B 1 144 ? 18.047 34 18.297 1 44.53 144 ALA B O 1
ATOM 2286 N N . LYS B 1 145 ? 18.047 31.656 18.453 1 42.94 145 LYS B N 1
ATOM 2287 C CA . LYS B 1 145 ? 18.031 31.969 19.875 1 42.94 145 LYS B CA 1
ATOM 2288 C C . LYS B 1 145 ? 19.438 32.344 20.375 1 42.94 145 LYS B C 1
ATOM 2290 O O . LYS B 1 145 ? 19.609 32.656 21.547 1 42.94 145 LYS B O 1
ATOM 2295 N N . SER B 1 146 ? 20.375 31.891 19.484 1 40.47 146 SER B N 1
ATOM 2296 C CA . SER B 1 146 ? 21.656 32.281 20.078 1 40.47 146 SER B CA 1
ATOM 2297 C C . SER B 1 146 ? 21.953 33.75 19.859 1 40.47 146 SER B C 1
ATOM 2299 O O . SER B 1 146 ? 22.969 34.25 20.359 1 40.47 146 SER B O 1
ATOM 2301 N N . ASP B 1 147 ? 21.156 34.375 18.953 1 32.75 147 ASP B N 1
ATOM 2302 C CA . ASP B 1 147 ? 21.484 35.812 19 1 32.75 147 ASP B CA 1
ATOM 2303 C C . ASP B 1 147 ? 20.766 36.5 20.156 1 32.75 147 ASP B C 1
ATOM 2305 O O . ASP B 1 147 ? 19.625 36.188 20.469 1 32.75 147 ASP B O 1
#

Sequence (294 aa):
MGLIHYIAVLVGFLFIFAGLLKLTPIELGNGFSQSEMKTMFKRYLSVLPVHHMFGVTITTTIYRSAVGFAETVFGSMLAFGRSFWRVIGAFYLLIIMIGAFLTHQKIGDPIAMASPPLFLGILLLIILLNRRQLNTNYGRTAKAKSDMGLIHYIAVLVGFLFIFAGLLKLTPIELGNGFSQSEMKTMFKRYLSVLPVHHMFGVTITTTIYRSAVGFAETVFGSMLAFGRSFWRVIGAFYLLIIMIGAFLTHQKIGDPIAMASPPLFLGILLLIILLNRRQLNTNYGRTAKAKSD

Foldseek 3Di:
DVPLLVLLQVLLVVLLVVLVLLVDQDDDDPVSGPVVQLVVLQLLVVPDPPCQPPNDHDHSNNVSNVSSVLSNCLSCLRNPNALVSNLVSLVVLLVVLVSLLVSCVVSVHDVVSNVVSVVSNVSSVVSNVVSVVRNPDDPVVPPVVVD/DVPLLVLLQVLLVVLLVVLVLLVDQDDPDPVSGPVVQLVVLQLLVVPDPPCQDPNDGDHSNNVSNVSSVLSNCLSCLRNPNALVSNLVSLVVLLVVLVSLLVSCVVSVHDVVSNVVSVVSNVSSVVSNVVSVVRNPDPVVVPPVVVD

Organism: Strongylocentrotus purpuratus (NCBI:txid7668)

Radius of gyration: 21.08 Å; Cα contacts (8 Å, |Δi|>4): 369; chains: 2; bounding box: 61×63×40 Å

Solvent-accessible surface area (backbone atoms only — not comparable to full-atom values): 15063 Å² total; per-residue (Å²): 96,66,50,60,51,47,52,35,31,52,54,10,49,54,28,30,52,54,10,46,58,51,63,41,82,54,66,54,65,90,28,32,34,51,64,56,51,50,54,50,38,44,58,51,56,72,68,44,90,65,64,67,54,90,80,40,80,78,45,50,68,56,50,40,37,49,52,12,51,50,31,30,53,30,12,44,23,25,40,71,36,56,46,70,43,20,50,52,13,36,54,54,50,32,53,51,20,51,52,51,30,51,46,32,51,73,74,51,39,57,46,61,54,32,42,59,32,46,55,53,29,53,52,31,49,54,46,59,75,44,42,71,46,50,58,64,64,76,67,65,71,59,57,60,71,73,100,96,64,51,59,53,48,52,33,30,51,53,10,49,52,29,29,52,55,9,46,57,50,63,42,81,53,66,55,64,87,28,29,32,50,66,56,52,50,54,51,37,44,56,50,56,72,68,43,88,67,63,67,52,90,81,40,79,78,45,48,67,56,50,40,37,50,53,10,49,49,30,30,54,29,14,45,24,25,40,72,36,56,45,70,42,19,50,53,14,37,54,55,50,32,54,51,20,52,52,49,30,52,47,32,50,72,73,52,39,58,46,59,54,32,41,58,33,47,54,53,29,52,52,31,49,54,47,61,76,45,45,72,45,49,55,68,60,77,65,65,71,61,56,61,72,72,101

pLDDT: mean 84.42, std 17.2, range [32.75, 98.81]

InterPro domains:
  IPR040399 Transmembrane protein 35A/B [PTHR13163] (2-143)

Secondary structure (DSSP, 8-state):
-HHHHHHHHHHHHHHHHHHHHHHS---BTTTB-HHHHHHHHHHHHTT-S-SSBTTB---HHHHHHHHHHHHHHHHHHHHH--HHHHHHHHHHHHHHHHHHHHHHHHHT--HHHHHHHHHHHHHHHHHHHTHHHHH--SHHHHHTTT-/-HHHHHHHHHHHHHHHHHHHHHHS---BTTTB-HHHHHHHHHHHHTT-S-SSBTTB---HHHHHHHHHHHHHHHHHHHHH--HHHHHHHHHHHHHHHHHHHHHHHHHT--HHHHHHHHHHHHHHHHHHHTHHHHS--TTHHHHHTT-

Nearest PDB structures (foldseek):
  9h9e-assembly1_C  TM=9.069E-01  e=4.641E-05  Homo sapiens
  9h9e-assembly1_C  TM=9.072E-01  e=3.777E-05  Homo sapiens